Protein AF-0000000087149231 (afdb_homodimer)

InterPro domains:
  IPR027598 Amphi-Trp domain [PF20068] (18-91)
  IPR027598 Amphi-Trp domain [TIGR04354] (19-87)

Secondary structure (DSSP, 8-state):
------S--PPEEP-SSEEEEEEEE-HHHHHHHHHHHHHHHHHSSEEEEE-SSEEEEEE-EEEEEEEEEEE-SSSEEEEEEEEEEE----------/------S--PPEEP-SSEEEEEEEE-HHHHHHHHHHHHHHHHHSSEEEEE-SSEEEEEE-EEEEEEEEEEE-SSSEEEEEEEEEEE----------

Foldseek 3Di:
DPPDPPPPQAAAEDEDDDDDDDDDDDPVVVVVQVVQQVVVVVPAQWDWDDDRHYIYIDGFDDDKDKDWDWDDPPDTDIDIDIDGHDDDDPPPPPPD/DPPDPPPPQAAAEDEDDDDDDDDDDDPVVVVVQVVQQVVVVVPAQWDWDDDRHHIYIDGFDDDKDKDWDWDDPPDTDIDIDIDGHDDDDPPPPPPD

Organism: NCBI:txid1816183

Sequence (192 aa):
MADLPDANDGPRTVSDGYFEREVRLSRESTAAFLRDLADQIESEPRLTISTDEWEIPFEFDEPIEVEVEFVGETHRQLELELEFEWSPPEDKIGVNMADLPDANDGPRTVSDGYFEREVRLSRESTAAFLRDLADQIESEPRLTISTDEWEIPFEFDEPIEVEVEFVGETHRQLELELEFEWSPPEDKIGVN

Solvent-accessible surface area (backbone atoms only — not comparable to full-atom values): 10701 Å² total; per-residue (Å²): 129,82,75,64,72,78,77,80,73,62,47,46,76,50,77,60,50,78,47,72,50,73,49,75,31,50,48,60,56,46,17,52,50,32,41,53,50,18,55,33,37,50,73,41,64,40,42,66,53,72,58,82,64,34,30,33,65,44,65,39,46,87,58,36,39,38,36,41,38,37,35,40,58,100,58,34,36,40,37,41,35,42,40,38,38,31,75,78,83,75,76,74,72,71,78,118,130,82,78,62,73,78,80,81,72,63,46,46,77,49,77,60,51,75,47,73,50,74,48,75,33,51,47,61,57,45,17,52,49,32,41,53,49,18,54,35,37,50,74,41,65,40,43,67,54,70,57,81,63,33,30,34,65,43,64,38,46,85,60,35,38,40,36,41,38,38,33,42,57,103,58,34,36,40,36,41,36,42,40,38,38,33,75,77,83,74,76,74,71,71,80,120

pLDDT: mean 89.1, std 17.21, range [30.05, 98.94]

Radius of gyration: 21.06 Å; Cα contacts (8 Å, |Δi|>4): 360; chains: 2; bounding box: 66×73×53 Å

Structure (mmCIF, N/CA/C/O backbone):
data_AF-0000000087149231-model_v1
#
loop_
_entity.id
_entity.type
_entity.pdbx_description
1 polymer 'Amphi-Trp domain-containing protein'
#
loop_
_atom_site.group_PDB
_atom_site.id
_atom_site.type_symbol
_atom_site.label_atom_id
_atom_site.label_alt_id
_atom_site.label_comp_id
_atom_site.label_asym_id
_atom_site.label_entity_id
_atom_site.label_seq_id
_atom_site.pdbx_PDB_ins_code
_atom_site.Cartn_x
_atom_site.Cartn_y
_atom_site.Cartn_z
_atom_site.occupancy
_atom_site.B_iso_or_equiv
_atom_site.auth_seq_id
_atom_site.auth_comp_id
_atom_site.auth_asym_id
_atom_site.auth_atom_id
_atom_site.pdbx_PDB_model_num
ATOM 1 N N . MET A 1 1 ? 35.031 32 10.234 1 30.05 1 MET A N 1
ATOM 2 C CA . MET A 1 1 ? 33.812 31.328 10.719 1 30.05 1 MET A CA 1
ATOM 3 C C . MET A 1 1 ? 33.219 30.453 9.625 1 30.05 1 MET A C 1
ATOM 5 O O . MET A 1 1 ? 32.938 30.922 8.523 1 30.05 1 MET A O 1
ATOM 9 N N . ALA A 1 2 ? 33.469 29.172 9.617 1 46.22 2 ALA A N 1
ATOM 10 C CA . ALA A 1 2 ? 33 28.266 8.594 1 46.22 2 ALA A CA 1
ATOM 11 C C . ALA A 1 2 ? 31.469 28.312 8.477 1 46.22 2 ALA A C 1
ATOM 13 O O . ALA A 1 2 ? 30.75 28.281 9.484 1 46.22 2 ALA A O 1
ATOM 14 N N . ASP A 1 3 ? 30.922 29.047 7.629 1 43.97 3 ASP A N 1
ATOM 15 C CA . ASP A 1 3 ? 29.469 29 7.441 1 43.97 3 ASP A CA 1
ATOM 16 C C . ASP A 1 3 ? 28.969 27.578 7.316 1 43.97 3 ASP A C 1
ATOM 18 O O . ASP A 1 3 ? 29.406 26.828 6.438 1 43.97 3 ASP A O 1
ATOM 22 N N . LEU A 1 4 ? 28.531 26.922 8.359 1 53.75 4 LEU A N 1
ATOM 23 C CA . LEU A 1 4 ? 27.891 25.625 8.289 1 53.75 4 LEU A CA 1
ATOM 24 C C . LEU A 1 4 ? 26.75 25.625 7.273 1 53.75 4 LEU A C 1
ATOM 26 O O . LEU A 1 4 ? 26.109 26.656 7.07 1 53.75 4 LEU A O 1
ATOM 30 N N . PRO A 1 5 ? 26.953 24.891 6.242 1 53.06 5 PRO A N 1
ATOM 31 C CA . PRO A 1 5 ? 25.797 24.859 5.348 1 53.06 5 PRO A CA 1
ATOM 32 C C . PRO A 1 5 ? 24.484 25.062 6.09 1 53.06 5 PRO A C 1
ATOM 34 O O . PRO A 1 5 ? 24.391 24.75 7.281 1 53.06 5 PRO A O 1
ATOM 37 N N . ASP A 1 6 ? 23.859 26.172 6.094 1 53.47 6 ASP A N 1
ATOM 38 C CA . ASP A 1 6 ? 22.516 26.312 6.676 1 53.47 6 ASP A CA 1
ATOM 39 C C . ASP A 1 6 ? 21.812 24.969 6.766 1 53.47 6 ASP A C 1
ATOM 41 O O . ASP A 1 6 ? 21.625 24.297 5.754 1 53.47 6 ASP A O 1
ATOM 45 N N . ALA A 1 7 ? 21.938 24.094 7.621 1 54.44 7 ALA A N 1
ATOM 46 C CA . ALA A 1 7 ? 21.344 22.844 8.086 1 54.44 7 ALA A CA 1
ATOM 47 C C . ALA A 1 7 ? 19.859 22.781 7.746 1 54.44 7 ALA A C 1
ATOM 49 O O . ALA A 1 7 ? 19.172 21.828 8.133 1 54.44 7 ALA A O 1
ATOM 50 N N . ASN A 1 8 ? 19.188 23.812 7.422 1 54.75 8 ASN A N 1
ATOM 51 C CA . ASN A 1 8 ? 17.734 23.891 7.223 1 54.75 8 ASN A CA 1
ATOM 52 C C . ASN A 1 8 ? 17.297 23.109 5.996 1 54.75 8 ASN A C 1
ATOM 54 O O . ASN A 1 8 ? 16.312 23.469 5.34 1 54.75 8 ASN A O 1
ATOM 58 N N . ASP A 1 9 ? 18.125 22.406 5.398 1 68.56 9 ASP A N 1
ATOM 59 C CA . ASP A 1 9 ? 17.875 21.688 4.152 1 68.56 9 ASP A CA 1
ATOM 60 C C . ASP A 1 9 ? 17.016 20.453 4.402 1 68.56 9 ASP A C 1
ATOM 62 O O . ASP A 1 9 ? 17.406 19.328 4.055 1 68.56 9 ASP A O 1
ATOM 66 N N . GLY A 1 10 ? 16.156 20.422 5.391 1 83.69 10 GLY A N 1
ATOM 67 C CA . GLY A 1 10 ? 15.266 19.312 5.691 1 83.69 10 GLY A CA 1
ATOM 68 C C . GLY A 1 10 ? 14.234 19.078 4.609 1 83.69 10 GLY A C 1
ATOM 69 O O . GLY A 1 10 ? 14.211 19.781 3.598 1 83.69 10 GLY A O 1
ATOM 70 N N . PRO A 1 11 ? 13.492 17.906 4.66 1 92.5 11 PRO A N 1
ATOM 71 C CA . PRO A 1 11 ? 12.5 17.594 3.635 1 92.5 11 PRO A CA 1
ATOM 72 C C . PRO A 1 11 ? 11.383 18.641 3.561 1 92.5 11 PRO A C 1
ATOM 74 O O . PRO A 1 11 ? 11.031 19.25 4.574 1 92.5 11 PRO A O 1
ATOM 77 N N . ARG A 1 12 ? 10.945 18.953 2.385 1 96.19 12 ARG A N 1
ATOM 78 C CA . ARG A 1 12 ? 9.758 19.766 2.176 1 96.19 12 ARG A CA 1
ATOM 79 C C . ARG A 1 12 ? 8.516 19.078 2.73 1 96.19 12 ARG A C 1
ATOM 81 O O . ARG A 1 12 ? 8.297 17.891 2.484 1 96.19 12 ARG A O 1
ATOM 88 N N . THR A 1 13 ? 7.742 19.828 3.508 1 97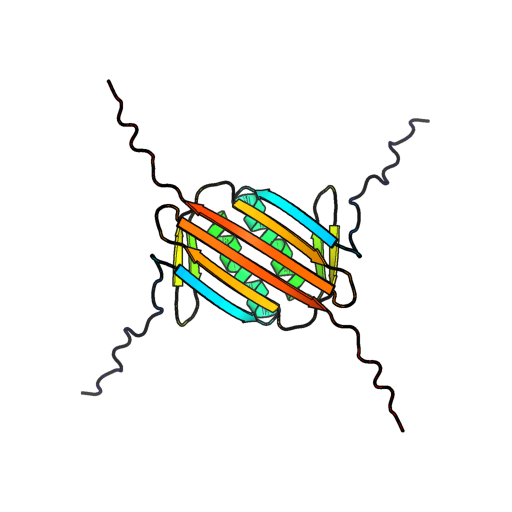.81 13 THR A N 1
ATOM 89 C CA . THR A 1 13 ? 6.496 19.266 4.016 1 97.81 13 THR A CA 1
ATOM 90 C C . THR A 1 13 ? 5.34 19.562 3.064 1 97.81 13 THR A C 1
ATOM 92 O O . THR A 1 13 ? 5.086 20.719 2.729 1 97.81 13 THR A O 1
ATOM 95 N N . VAL A 1 14 ? 4.586 18.5 2.639 1 97.06 14 VAL A N 1
ATOM 96 C CA . VAL A 1 14 ? 3.396 18.641 1.802 1 97.06 14 VAL A CA 1
ATOM 97 C C . VAL A 1 14 ? 2.143 18.547 2.666 1 97.06 14 VAL A C 1
ATOM 99 O O . VAL A 1 14 ? 1.86 17.5 3.252 1 97.06 14 VAL A O 1
ATOM 102 N N . SER A 1 15 ? 1.376 19.609 2.686 1 94.69 15 SER A N 1
ATOM 103 C CA . SER A 1 15 ? 0.217 19.609 3.572 1 94.69 15 SER A CA 1
ATOM 104 C C . SER A 1 15 ? -1.031 20.109 2.85 1 94.69 15 SER A C 1
ATOM 106 O O . SER A 1 15 ? -2.127 20.109 3.414 1 94.69 15 SER A O 1
ATOM 108 N N . ASP A 1 16 ? -0.823 20.641 1.702 1 94.25 16 ASP A N 1
ATOM 109 C CA . ASP A 1 16 ? -1.949 21.141 0.924 1 94.25 16 ASP A CA 1
ATOM 110 C C . ASP A 1 16 ? -1.736 20.906 -0.569 1 94.25 16 ASP A C 1
ATOM 112 O O . ASP A 1 16 ? -0.69 20.391 -0.979 1 94.25 16 ASP A O 1
ATOM 116 N N . GLY A 1 17 ? -2.93 21.109 -1.323 1 96 17 GLY A N 1
ATOM 117 C CA . GLY A 1 17 ? -2.838 20.969 -2.768 1 96 17 GLY A CA 1
ATOM 118 C C . GLY A 1 17 ? -2.814 19.516 -3.232 1 96 17 GLY A C 1
ATOM 119 O O . GLY A 1 17 ? -3.438 18.656 -2.613 1 96 17 GLY A O 1
ATOM 120 N N . TYR A 1 18 ? -2.258 19.391 -4.43 1 96.94 18 TYR A N 1
ATOM 121 C CA . TYR A 1 18 ? -2.098 18.078 -5.031 1 96.94 18 TYR A CA 1
ATOM 122 C C . TYR A 1 18 ? -0.626 17.688 -5.129 1 96.94 18 TYR A C 1
ATOM 124 O O . TYR A 1 18 ? 0.215 18.531 -5.477 1 96.94 18 TYR A O 1
ATOM 132 N N . PHE A 1 19 ? -0.366 16.5 -4.77 1 98 19 PHE A N 1
ATOM 133 C CA . PHE A 1 19 ? 1.001 16 -4.824 1 98 19 PHE A CA 1
ATOM 134 C C . PHE A 1 19 ? 1.02 14.531 -5.23 1 98 19 PHE A C 1
ATOM 136 O O . PHE A 1 19 ? 0.217 13.734 -4.738 1 98 19 PHE A O 1
ATOM 143 N N . GLU A 1 20 ? 1.888 14.148 -6.102 1 98.38 20 GLU A N 1
ATOM 144 C CA . GLU A 1 20 ? 2.08 12.766 -6.531 1 98.38 20 GLU A CA 1
ATOM 145 C C . GLU A 1 20 ? 3.553 12.469 -6.809 1 98.38 20 GLU A C 1
ATOM 147 O O . GLU A 1 20 ? 4.25 13.289 -7.41 1 98.38 20 GLU A O 1
ATOM 152 N N . ARG A 1 21 ? 3.91 11.344 -6.398 1 97.81 21 ARG A N 1
ATOM 153 C CA . ARG A 1 21 ? 5.285 10.914 -6.617 1 97.81 21 ARG A CA 1
ATOM 154 C C . ARG A 1 21 ? 5.367 9.398 -6.781 1 97.81 21 ARG A C 1
ATOM 156 O O . ARG A 1 21 ? 4.691 8.656 -6.066 1 97.81 21 ARG A O 1
ATOM 163 N N . GLU A 1 22 ? 6.137 8.961 -7.711 1 98.25 22 GLU A N 1
ATOM 164 C CA . GLU A 1 22 ? 6.418 7.543 -7.906 1 98.25 22 GLU A CA 1
ATOM 165 C C . GLU A 1 22 ? 7.91 7.25 -7.754 1 98.25 22 GLU A C 1
ATOM 167 O O . GLU A 1 22 ? 8.75 8 -8.25 1 98.25 22 GLU A O 1
ATOM 172 N N . VAL A 1 23 ? 8.211 6.164 -7.07 1 97.94 23 VAL A N 1
ATOM 173 C CA . VAL A 1 23 ? 9.594 5.738 -6.914 1 97.94 23 VAL A CA 1
ATOM 174 C C . VAL A 1 23 ? 9.703 4.234 -7.164 1 97.94 23 VAL A C 1
ATOM 176 O O . VAL A 1 23 ? 8.711 3.514 -7.102 1 97.94 23 VAL A O 1
ATOM 179 N N . ARG A 1 24 ? 10.914 3.807 -7.496 1 98.69 24 ARG A N 1
ATOM 180 C CA . ARG A 1 24 ? 11.234 2.391 -7.637 1 98.69 24 ARG A CA 1
ATOM 181 C C . ARG A 1 24 ? 12.18 1.934 -6.535 1 98.69 24 ARG A C 1
ATOM 183 O O . ARG A 1 24 ? 13.234 2.539 -6.324 1 98.69 24 ARG A O 1
ATOM 190 N N . LEU A 1 25 ? 11.75 0.886 -5.883 1 98.69 25 LEU A N 1
ATOM 191 C CA . LEU A 1 25 ? 12.5 0.452 -4.711 1 98.69 25 LEU A CA 1
ATOM 192 C C . LEU A 1 25 ? 12.859 -1.026 -4.812 1 98.69 25 LEU A C 1
ATOM 194 O O . LEU A 1 25 ? 12.195 -1.783 -5.527 1 98.69 25 LEU A O 1
ATOM 198 N N . SER A 1 26 ? 13.953 -1.432 -4.098 1 98.62 26 SER A N 1
ATOM 199 C CA . SER A 1 26 ? 14.266 -2.842 -3.891 1 98.62 26 SER A CA 1
ATOM 200 C C . SER A 1 26 ? 13.258 -3.5 -2.953 1 98.62 26 SER A C 1
ATOM 202 O O . SER A 1 26 ? 12.461 -2.814 -2.309 1 98.62 26 SER A O 1
ATOM 204 N N . ARG A 1 27 ? 13.367 -4.805 -2.9 1 98.88 27 ARG A N 1
ATOM 205 C CA . ARG A 1 27 ? 12.555 -5.559 -1.952 1 98.88 27 ARG A CA 1
ATOM 206 C C . ARG A 1 27 ? 12.828 -5.105 -0.521 1 98.88 27 ARG A C 1
ATOM 208 O O . ARG A 1 27 ? 11.891 -4.91 0.26 1 98.88 27 ARG A O 1
ATOM 215 N N . GLU A 1 28 ? 14.117 -4.918 -0.235 1 98.75 28 GLU A N 1
ATOM 216 C CA . GLU A 1 28 ? 14.516 -4.559 1.124 1 98.75 28 GLU A CA 1
ATOM 217 C C . GLU A 1 28 ? 13.977 -3.184 1.511 1 98.75 28 GLU A C 1
ATOM 219 O O . GLU A 1 28 ? 13.438 -3.006 2.605 1 98.75 28 GLU A O 1
ATOM 224 N N . SER A 1 29 ? 14.102 -2.209 0.641 1 98.62 29 SER A N 1
ATOM 225 C CA . SER A 1 29 ? 13.633 -0.855 0.916 1 98.62 29 SER A CA 1
ATOM 226 C C . SER A 1 29 ? 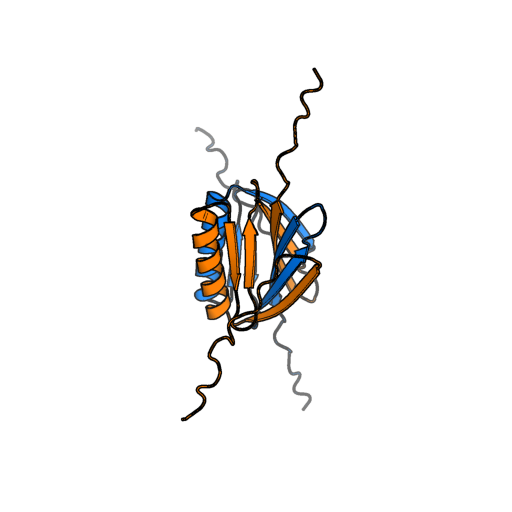12.109 -0.809 1.021 1 98.62 29 SER A C 1
ATOM 228 O O . SER A 1 29 ? 11.562 -0.096 1.864 1 98.62 29 SER A O 1
ATOM 230 N N . THR A 1 30 ? 11.477 -1.545 0.14 1 98.81 30 THR A N 1
ATOM 231 C CA . THR A 1 30 ? 10.016 -1.593 0.18 1 98.81 30 THR A CA 1
ATOM 232 C C . THR A 1 30 ? 9.531 -2.195 1.496 1 98.81 30 THR A C 1
ATOM 234 O O . THR A 1 30 ? 8.625 -1.654 2.135 1 98.81 30 THR A O 1
ATOM 237 N N . ALA A 1 31 ? 10.188 -3.273 1.885 1 98.94 31 ALA A N 1
ATOM 238 C CA . ALA A 1 31 ? 9.812 -3.934 3.131 1 98.94 31 ALA A CA 1
ATOM 239 C C . ALA A 1 31 ? 10.016 -3.006 4.328 1 98.94 31 ALA A C 1
ATOM 241 O O . ALA A 1 31 ? 9.164 -2.928 5.211 1 98.94 31 ALA A O 1
ATOM 242 N N . ALA A 1 32 ? 11.109 -2.322 4.363 1 98.81 32 ALA A N 1
ATOM 243 C CA . ALA A 1 32 ? 11.383 -1.394 5.453 1 98.81 32 ALA A CA 1
ATOM 244 C C . ALA A 1 32 ? 10.344 -0.281 5.504 1 98.81 32 ALA A C 1
ATOM 246 O O . ALA A 1 32 ? 9.883 0.102 6.582 1 98.81 32 ALA A O 1
ATOM 247 N N . PHE A 1 33 ? 10.008 0.167 4.363 1 98.75 33 PHE A N 1
ATOM 248 C CA . PHE A 1 33 ? 9 1.213 4.25 1 98.75 33 PHE A CA 1
ATOM 249 C C . PHE A 1 33 ? 7.656 0.731 4.797 1 98.75 33 PHE A C 1
ATOM 251 O O . PHE A 1 33 ? 7.016 1.429 5.586 1 98.75 33 PHE A O 1
ATOM 258 N N . LEU A 1 34 ? 7.273 -0.469 4.359 1 98.88 34 LEU A N 1
ATOM 259 C CA . LEU A 1 34 ? 5.996 -1.029 4.789 1 98.88 34 LEU A CA 1
ATOM 260 C C . LEU A 1 34 ? 5.973 -1.231 6.301 1 98.88 34 LEU A C 1
ATOM 262 O O . LEU A 1 34 ? 4.941 -1.02 6.945 1 98.88 34 LEU A O 1
ATOM 266 N N . ARG A 1 35 ? 7.109 -1.616 6.906 1 98.88 35 ARG A N 1
ATOM 267 C CA . ARG A 1 35 ? 7.164 -1.831 8.352 1 98.88 35 ARG A CA 1
ATOM 268 C C . ARG A 1 35 ? 7.043 -0.512 9.102 1 98.88 35 ARG A C 1
ATOM 270 O O . ARG A 1 35 ? 6.367 -0.439 10.133 1 98.88 35 ARG A O 1
ATOM 277 N N . ASP A 1 36 ? 7.695 0.451 8.586 1 98.75 36 ASP A N 1
ATOM 278 C CA . ASP A 1 36 ? 7.594 1.771 9.195 1 98.75 36 ASP A CA 1
ATOM 279 C C . ASP A 1 36 ? 6.16 2.289 9.156 1 98.75 36 ASP A C 1
ATOM 281 O O . ASP A 1 36 ? 5.652 2.818 10.141 1 98.75 36 ASP A O 1
ATOM 285 N N . LEU A 1 37 ? 5.57 2.127 8.008 1 98.81 37 LEU A N 1
ATOM 286 C CA . LEU A 1 37 ? 4.184 2.555 7.832 1 98.81 37 LEU A CA 1
ATOM 287 C C . LEU A 1 37 ? 3.262 1.8 8.781 1 98.81 37 LEU A C 1
ATOM 289 O O . LEU A 1 37 ? 2.379 2.398 9.406 1 98.81 37 LEU A O 1
ATOM 293 N N . ALA A 1 38 ? 3.467 0.515 8.844 1 98.88 38 ALA A N 1
ATOM 294 C CA . ALA A 1 38 ? 2.672 -0.317 9.742 1 98.88 38 ALA A CA 1
ATOM 295 C C . ALA A 1 38 ? 2.775 0.176 11.188 1 98.88 38 ALA A C 1
ATOM 297 O O . ALA A 1 38 ? 1.77 0.263 11.891 1 98.88 38 ALA A O 1
ATOM 298 N N . ASP A 1 39 ? 3.959 0.467 11.609 1 98.88 39 ASP A N 1
ATOM 299 C CA . ASP A 1 39 ? 4.188 0.938 12.969 1 98.88 39 ASP A CA 1
ATOM 300 C C . ASP A 1 39 ? 3.422 2.229 13.242 1 98.88 39 ASP A C 1
ATOM 302 O O . ASP A 1 39 ? 2.848 2.402 14.32 1 98.88 39 ASP A O 1
ATOM 306 N N . GLN A 1 40 ? 3.461 3.117 12.273 1 98.88 40 GLN A N 1
ATOM 307 C CA . GLN A 1 40 ? 2.777 4.395 12.453 1 98.88 40 GLN A CA 1
ATOM 308 C C . GLN A 1 40 ? 1.265 4.203 12.508 1 98.88 40 GLN A C 1
ATOM 310 O O . GLN A 1 40 ? 0.596 4.75 13.383 1 98.88 40 GLN A O 1
ATOM 315 N N . ILE A 1 41 ? 0.724 3.395 11.578 1 98.81 41 ILE A N 1
ATOM 316 C CA . ILE A 1 41 ? -0.713 3.182 11.453 1 98.81 41 ILE A CA 1
ATOM 317 C C . ILE A 1 41 ? -1.255 2.531 12.727 1 98.81 41 ILE A C 1
ATOM 319 O O . ILE A 1 41 ? -2.346 2.871 13.188 1 98.81 41 ILE A O 1
ATOM 323 N N . GLU A 1 42 ? -0.512 1.651 13.234 1 98.69 42 GLU A N 1
ATOM 324 C CA . GLU A 1 42 ? -0.958 0.928 14.422 1 98.69 42 GLU A CA 1
ATOM 325 C C . GLU A 1 42 ? -1.002 1.844 15.641 1 98.69 42 GLU A C 1
ATOM 327 O O . GLU A 1 42 ? -1.856 1.683 16.516 1 98.69 42 GLU A O 1
ATOM 332 N N . SER A 1 43 ? -0.187 2.723 15.789 1 98.62 43 SER A N 1
ATOM 333 C CA . SER A 1 43 ? 0.022 3.518 17 1 98.62 43 SER A CA 1
ATOM 334 C C . SER A 1 43 ? -1.059 4.582 17.141 1 98.62 43 SER A C 1
ATOM 336 O O . SER A 1 43 ? -1.545 4.828 18.25 1 98.62 43 SER A O 1
ATOM 338 N N . GLU A 1 44 ? -1.403 5.281 16.125 1 98.19 44 GLU A N 1
ATOM 339 C CA . GLU A 1 44 ? -2.363 6.379 16.109 1 98.19 44 GLU A CA 1
ATOM 340 C C . GLU A 1 44 ? -2.902 6.613 14.703 1 98.19 44 GLU A C 1
ATOM 342 O O . GLU A 1 44 ? -2.32 6.141 13.719 1 98.19 44 GLU A O 1
ATOM 347 N N . PRO A 1 45 ? -4.02 7.309 14.586 1 98.25 45 PRO A N 1
ATOM 348 C CA . PRO A 1 45 ? -4.578 7.578 13.258 1 98.25 45 PRO A CA 1
ATOM 349 C C . PRO A 1 45 ? -3.871 8.727 12.539 1 98.25 45 PRO A C 1
ATOM 351 O O . PRO A 1 45 ? -4.527 9.641 12.039 1 98.25 45 PRO A O 1
ATOM 354 N N . ARG A 1 46 ? -2.646 8.664 12.453 1 97.94 46 ARG A N 1
ATOM 355 C CA . ARG A 1 46 ? -1.756 9.609 11.797 1 97.94 46 ARG A CA 1
ATOM 356 C C . ARG A 1 46 ? -0.516 8.914 11.25 1 97.94 46 ARG A C 1
ATOM 358 O O . ARG A 1 46 ? -0.014 7.961 11.859 1 97.94 46 ARG A O 1
ATOM 365 N N . LEU A 1 47 ? -0.073 9.383 10.078 1 98.75 47 LEU A N 1
ATOM 366 C CA . LEU A 1 47 ? 1.179 8.883 9.523 1 98.75 47 LEU A CA 1
ATOM 367 C C . LEU A 1 47 ? 1.914 9.969 8.758 1 98.75 47 LEU A C 1
ATOM 369 O O . LEU A 1 47 ? 1.32 10.992 8.398 1 98.75 47 LEU A O 1
ATOM 373 N N . THR A 1 48 ? 3.15 9.75 8.711 1 98.56 48 THR A N 1
ATOM 374 C CA . THR A 1 48 ? 3.977 10.586 7.852 1 98.56 48 THR A CA 1
ATOM 375 C C . THR A 1 48 ? 4.715 9.742 6.816 1 98.56 48 THR A C 1
ATOM 377 O O . THR A 1 48 ? 5.461 8.828 7.172 1 98.56 48 THR A O 1
ATOM 380 N N . ILE A 1 49 ? 4.434 9.984 5.562 1 98.44 49 ILE A N 1
ATOM 381 C CA . ILE A 1 49 ? 5.258 9.43 4.492 1 98.44 49 ILE A CA 1
ATOM 382 C C . ILE A 1 49 ? 6.445 10.352 4.23 1 98.44 49 ILE A C 1
ATOM 384 O O . ILE A 1 49 ? 6.27 11.523 3.895 1 98.44 49 ILE A O 1
ATOM 388 N N . SER A 1 50 ? 7.66 9.781 4.312 1 96.69 50 SER A N 1
ATOM 389 C CA . SER A 1 50 ? 8.812 10.672 4.258 1 96.69 50 SER A CA 1
ATOM 390 C C . SER A 1 50 ? 9.906 10.109 3.354 1 96.69 50 SER A C 1
ATOM 392 O O . SER A 1 50 ? 10.102 8.891 3.295 1 96.69 50 SER A O 1
ATOM 394 N N . THR A 1 51 ? 10.508 10.961 2.627 1 93.5 51 THR A N 1
ATOM 395 C CA . THR A 1 51 ? 11.805 10.758 1.983 1 93.5 51 THR A CA 1
ATOM 396 C C . THR A 1 51 ? 12.812 11.797 2.461 1 93.5 51 THR A C 1
ATOM 398 O O . THR A 1 51 ? 12.539 12.547 3.404 1 93.5 51 THR A O 1
ATOM 401 N N . ASP A 1 52 ? 13.984 11.773 1.818 1 92.38 52 ASP A N 1
ATOM 402 C CA . ASP A 1 52 ? 14.969 12.805 2.141 1 92.38 52 ASP A CA 1
ATOM 403 C C . ASP A 1 52 ? 14.547 14.164 1.584 1 92.38 52 ASP A C 1
ATOM 405 O O . ASP A 1 52 ? 15.008 15.203 2.059 1 92.38 52 ASP A O 1
ATOM 409 N N . GLU A 1 53 ? 13.648 14.148 0.652 1 93.56 53 GLU A N 1
ATOM 410 C CA . GLU A 1 53 ? 13.312 15.367 -0.082 1 93.56 53 GLU A CA 1
ATOM 411 C C . GLU A 1 53 ? 11.992 15.961 0.416 1 93.56 53 GLU A C 1
ATOM 413 O O . GLU A 1 53 ? 11.836 17.188 0.462 1 93.56 53 GLU A O 1
ATOM 418 N N . TRP A 1 54 ? 11.047 15.102 0.746 1 96.5 54 TRP A N 1
ATOM 419 C CA . TRP A 1 54 ? 9.727 15.586 1.125 1 96.5 54 TRP A CA 1
ATOM 420 C C . TRP A 1 54 ? 9.086 14.68 2.168 1 96.5 54 TRP A C 1
ATOM 422 O O . TRP A 1 54 ? 9.531 13.547 2.361 1 96.5 54 TRP A O 1
ATOM 432 N N . GLU A 1 55 ? 8.125 15.219 2.844 1 98.19 55 GLU A N 1
ATOM 433 C CA . GLU A 1 55 ? 7.305 14.453 3.779 1 98.19 55 GLU A CA 1
ATOM 434 C C . GLU A 1 55 ? 5.84 14.875 3.707 1 98.19 55 GLU A C 1
ATOM 436 O O . GLU A 1 55 ? 5.539 16.031 3.428 1 98.19 55 GLU A O 1
ATOM 441 N N . ILE A 1 56 ? 4.941 13.93 3.998 1 98.38 56 ILE A N 1
ATOM 442 C CA . ILE A 1 56 ? 3.5 14.141 4.012 1 98.38 56 ILE A CA 1
ATOM 443 C C . ILE A 1 56 ? 2.916 13.656 5.336 1 98.38 56 ILE A C 1
ATOM 445 O O . ILE A 1 56 ? 2.592 12.477 5.48 1 98.38 56 ILE A O 1
ATOM 449 N N . PRO A 1 57 ? 2.799 14.539 6.223 1 98.12 57 PRO A N 1
ATOM 450 C CA . PRO A 1 57 ? 1.999 14.164 7.391 1 98.12 57 PRO A CA 1
ATOM 451 C C . PRO A 1 57 ? 0.505 14.078 7.082 1 98.12 57 PRO A C 1
ATOM 453 O O . PRO A 1 57 ? -0.02 14.906 6.332 1 98.12 57 PRO A O 1
ATOM 456 N N . PHE A 1 58 ? -0.128 13.062 7.688 1 98.12 58 PHE A N 1
ATOM 457 C CA . PHE A 1 58 ? -1.537 12.867 7.359 1 98.12 58 PHE A CA 1
ATOM 458 C C . PHE A 1 58 ? -2.283 12.242 8.531 1 98.12 58 PHE A C 1
ATOM 460 O O . PHE A 1 58 ? -1.871 11.195 9.047 1 98.12 58 PHE A O 1
ATOM 467 N N . GLU A 1 59 ? -3.279 12.969 8.938 1 97.12 59 GLU A N 1
ATOM 468 C CA . GLU A 1 59 ? -4.262 12.383 9.844 1 97.12 59 GLU A CA 1
ATOM 469 C C . GLU A 1 59 ? -5.426 11.766 9.07 1 97.12 59 GLU A C 1
ATOM 471 O O . GLU A 1 59 ? -5.863 12.312 8.055 1 97.12 59 GLU A O 1
ATOM 476 N N . PHE A 1 60 ? -5.863 10.68 9.602 1 97.88 60 PHE A N 1
ATOM 477 C CA . PHE A 1 60 ? -6.891 10.008 8.812 1 97.88 60 PHE A CA 1
ATOM 478 C C . PHE A 1 60 ? -7.996 9.469 9.711 1 97.88 60 PHE A C 1
ATOM 480 O O . PHE A 1 60 ? -7.789 9.273 10.914 1 97.88 60 PHE A O 1
ATOM 487 N N . ASP A 1 61 ? -9.102 9.281 9.148 1 96.81 61 ASP A N 1
ATOM 488 C CA . ASP A 1 61 ? -10.211 8.578 9.789 1 96.81 61 ASP A CA 1
ATOM 489 C C . ASP A 1 61 ? -10.172 7.086 9.477 1 96.81 61 ASP A C 1
ATOM 491 O O . ASP A 1 61 ? -9.484 6.66 8.547 1 96.81 61 ASP A O 1
ATOM 495 N N . GLU A 1 62 ? -10.789 6.355 10.359 1 97.38 62 GLU A N 1
ATOM 496 C CA . GLU A 1 62 ? -11.062 4.953 10.055 1 97.38 62 GLU A CA 1
ATOM 497 C C . GLU A 1 62 ? -12.445 4.785 9.422 1 97.38 62 GLU A C 1
ATOM 499 O O . GLU A 1 62 ? -13.344 5.594 9.656 1 97.38 62 GLU A O 1
ATOM 504 N N . PRO A 1 63 ? -12.578 3.715 8.578 1 98.5 63 PRO A N 1
ATOM 505 C CA . PRO A 1 63 ? -11.641 2.639 8.242 1 98.5 63 PRO A CA 1
ATOM 506 C C . PRO A 1 63 ? -10.664 3.033 7.137 1 98.5 63 PRO A C 1
ATOM 508 O O . PRO A 1 63 ? -10.797 4.105 6.539 1 98.5 63 PRO A O 1
ATOM 511 N N . ILE A 1 64 ? -9.656 2.205 6.992 1 98.81 64 ILE A N 1
ATOM 512 C CA . ILE A 1 64 ? -8.703 2.33 5.898 1 98.81 64 ILE A CA 1
ATOM 513 C C . ILE A 1 64 ? -9.133 1.445 4.73 1 98.81 64 ILE A C 1
ATOM 515 O O . ILE A 1 64 ? -9.445 0.266 4.918 1 98.81 64 ILE A O 1
ATOM 519 N N . GLU A 1 65 ? -9.148 2.025 3.582 1 98.81 65 GLU A N 1
ATOM 520 C CA . GLU A 1 65 ? -9.5 1.247 2.4 1 98.81 65 GLU A CA 1
ATOM 521 C C . GLU A 1 65 ? -8.266 0.601 1.777 1 98.81 65 GLU A C 1
ATOM 523 O O . GLU A 1 65 ? -7.273 1.278 1.507 1 98.81 65 GLU A O 1
ATOM 528 N N . VAL A 1 66 ? -8.352 -0.699 1.554 1 98.81 66 VAL A N 1
ATOM 529 C CA . VAL A 1 66 ? -7.293 -1.475 0.919 1 98.81 66 VAL A CA 1
ATOM 530 C C . VAL A 1 66 ? -7.824 -2.135 -0.351 1 98.81 66 VAL A C 1
ATOM 532 O O . VAL A 1 66 ? -8.852 -2.812 -0.322 1 98.81 66 VAL A O 1
ATOM 535 N N . GLU A 1 67 ? -7.109 -1.879 -1.387 1 98.81 67 GLU A N 1
ATOM 536 C CA . GLU A 1 67 ? -7.5 -2.441 -2.678 1 98.81 67 GLU A CA 1
ATOM 537 C C . GLU A 1 67 ? -6.391 -3.311 -3.258 1 98.81 67 GLU A C 1
ATOM 539 O O . GLU A 1 67 ? -5.215 -2.947 -3.199 1 98.81 67 GLU A O 1
ATOM 544 N N . VAL A 1 68 ? -6.781 -4.473 -3.84 1 98.69 68 VAL A N 1
ATOM 545 C CA . VAL A 1 68 ? -5.867 -5.355 -4.559 1 98.69 68 VAL A CA 1
ATOM 546 C C . VAL A 1 68 ? -6.375 -5.574 -5.984 1 98.69 68 VAL A C 1
ATOM 548 O O . VAL A 1 68 ? -7.566 -5.805 -6.195 1 98.69 68 VAL A O 1
ATOM 551 N N . GLU A 1 69 ? -5.562 -5.367 -6.895 1 98.38 69 GLU A N 1
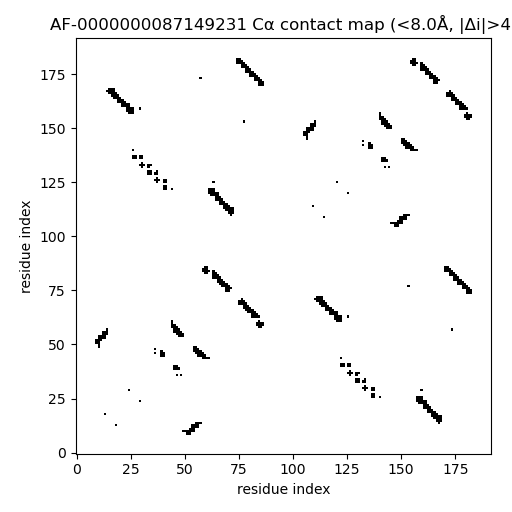ATOM 552 C CA . GLU A 1 69 ? -5.852 -5.625 -8.297 1 98.38 69 GLU A CA 1
ATOM 553 C C . GLU A 1 69 ? -4.809 -6.555 -8.914 1 98.38 69 GLU A C 1
ATOM 555 O O . GLU A 1 69 ? -3.605 -6.363 -8.719 1 98.38 69 GLU A O 1
ATOM 560 N N . PHE A 1 70 ? -5.301 -7.578 -9.703 1 98.44 70 PHE A N 1
ATOM 561 C CA . PHE A 1 70 ? -4.453 -8.578 -10.336 1 98.44 70 PHE A CA 1
ATOM 562 C C . PHE A 1 70 ? -4.812 -8.742 -11.805 1 98.44 70 PHE A C 1
ATOM 564 O O . PHE A 1 70 ? -5.996 -8.797 -12.156 1 98.44 70 PHE A O 1
ATOM 571 N N . VAL A 1 71 ? -3.736 -8.695 -12.602 1 96.88 71 VAL A N 1
ATOM 572 C CA . VAL A 1 71 ? -3.875 -8.977 -14.023 1 96.88 71 VAL A CA 1
ATOM 573 C C . VAL A 1 71 ? -2.928 -10.102 -14.422 1 96.88 71 VAL A C 1
ATOM 575 O O . VAL A 1 71 ? -1.706 -9.961 -14.32 1 96.88 71 VAL A O 1
ATOM 578 N N . GLY A 1 72 ? -3.461 -11.234 -14.859 1 93.06 72 GLY A N 1
ATOM 579 C CA . GLY A 1 72 ? -2.668 -12.414 -15.172 1 93.06 72 GLY A CA 1
ATOM 580 C C . GLY A 1 72 ? -2.484 -12.633 -16.656 1 93.06 72 GLY A C 1
ATOM 581 O O . GLY A 1 72 ? -1.943 -13.656 -17.078 1 93.06 72 GLY A O 1
ATOM 582 N N . GLU A 1 73 ? -2.885 -11.773 -17.516 1 79.25 73 GLU A N 1
ATOM 583 C CA . GLU A 1 73 ? -2.762 -12.008 -18.953 1 79.25 73 GLU A CA 1
ATOM 584 C C . GLU A 1 73 ? -1.468 -11.414 -19.5 1 79.25 73 GLU A C 1
ATOM 586 O O . GLU A 1 73 ? -1.125 -10.273 -19.203 1 79.25 73 GLU A O 1
ATOM 591 N N . THR A 1 74 ? -0.628 -12.164 -20.375 1 75 74 THR A N 1
ATOM 592 C CA . THR A 1 74 ? 0.614 -11.891 -21.094 1 75 74 THR A CA 1
ATOM 593 C C . THR A 1 74 ? 1.646 -11.266 -20.156 1 75 74 THR A C 1
ATOM 595 O O . THR A 1 74 ? 2.758 -11.781 -20.016 1 75 74 THR A O 1
ATOM 598 N N . HIS A 1 75 ? 1.3 -10.039 -19.516 1 83.12 75 HIS A N 1
ATOM 599 C CA . HIS A 1 75 ? 2.115 -9.375 -18.5 1 83.12 75 HIS A CA 1
ATOM 600 C C . HIS A 1 75 ? 1.413 -9.367 -17.156 1 83.12 75 HIS A C 1
ATOM 602 O O . HIS A 1 75 ? 0.416 -8.664 -16.969 1 83.12 75 HIS A O 1
ATOM 608 N N . ARG A 1 76 ? 2.008 -10.227 -16.281 1 93.62 76 ARG A N 1
ATOM 609 C CA . ARG A 1 76 ? 1.34 -10.336 -14.992 1 93.62 76 ARG A CA 1
ATOM 610 C C . ARG A 1 76 ? 1.645 -9.133 -14.109 1 93.62 76 ARG A C 1
ATOM 612 O O . ARG A 1 76 ? 2.795 -8.703 -14.016 1 93.62 76 ARG A O 1
ATOM 619 N N . GLN A 1 77 ? 0.597 -8.555 -13.531 1 97.5 77 GLN A N 1
ATOM 620 C CA . GLN A 1 77 ? 0.727 -7.395 -12.648 1 97.5 77 GLN A CA 1
ATOM 621 C C . GLN A 1 77 ? -0.121 -7.562 -11.391 1 97.5 77 GLN A C 1
ATOM 623 O O . GLN A 1 77 ? -1.236 -8.086 -11.453 1 97.5 77 GLN A O 1
ATOM 628 N N . LEU A 1 78 ? 0.47 -7.191 -10.336 1 98.62 78 LEU A N 1
ATOM 629 C CA . LEU A 1 78 ? -0.238 -7.109 -9.062 1 98.62 78 LEU A CA 1
ATOM 630 C C . LEU A 1 78 ? -0.12 -5.715 -8.469 1 98.62 78 LEU A C 1
ATOM 632 O O . LEU A 1 78 ? 0.978 -5.156 -8.391 1 98.62 78 LEU A O 1
ATOM 636 N N . GLU A 1 79 ? -1.241 -5.102 -8.133 1 98.75 79 GLU A N 1
ATOM 637 C CA . GLU A 1 79 ? -1.266 -3.783 -7.508 1 98.75 79 GLU A CA 1
ATOM 638 C C . GLU A 1 79 ? -1.993 -3.82 -6.168 1 98.75 79 GLU A C 1
ATOM 640 O O . GLU A 1 79 ? -3.08 -4.391 -6.062 1 98.75 79 GLU A O 1
ATOM 645 N N . LEU A 1 80 ? -1.354 -3.252 -5.18 1 98.88 80 LEU A N 1
ATOM 646 C CA . LEU A 1 80 ? -1.938 -3.043 -3.859 1 98.88 80 LEU A CA 1
ATOM 647 C C . LEU A 1 80 ? -2.051 -1.555 -3.545 1 98.88 80 LEU A C 1
ATOM 649 O O . LEU A 1 80 ? -1.089 -0.804 -3.723 1 98.88 80 LEU A O 1
ATOM 653 N N . GLU A 1 81 ? -3.17 -1.106 -3.012 1 98.94 81 GLU A N 1
ATOM 654 C CA . GLU A 1 81 ? -3.371 0.304 -2.693 1 98.94 81 GLU A CA 1
ATOM 655 C C . GLU A 1 81 ? -3.984 0.477 -1.307 1 98.94 81 GLU A C 1
ATOM 657 O O . GLU A 1 81 ? -4.906 -0.253 -0.934 1 98.94 81 GLU A O 1
ATOM 662 N N . LEU A 1 82 ? -3.479 1.449 -0.554 1 98.94 82 LEU A N 1
ATOM 663 C CA . LEU A 1 82 ? -4.062 1.965 0.679 1 98.94 82 LEU A CA 1
ATOM 664 C C . LEU A 1 82 ? -4.621 3.367 0.471 1 98.94 82 LEU A C 1
ATOM 666 O O . LEU A 1 82 ? -3.938 4.238 -0.069 1 98.94 82 LEU A O 1
ATOM 670 N N . GLU A 1 83 ? -5.77 3.592 0.926 1 98.81 83 GLU A N 1
ATOM 671 C CA . GLU A 1 83 ? -6.383 4.914 0.844 1 98.81 83 GLU A CA 1
ATOM 672 C C . GLU A 1 83 ? -6.785 5.422 2.225 1 98.81 83 GLU A C 1
ATOM 674 O O . GLU A 1 83 ? -7.52 4.746 2.951 1 98.81 83 GLU A O 1
ATOM 679 N N . PHE A 1 84 ? -6.336 6.613 2.52 1 98.69 84 PHE A N 1
ATOM 680 C CA . PHE A 1 84 ? -6.641 7.297 3.77 1 98.69 84 PHE A CA 1
ATOM 681 C C . PHE A 1 84 ? -7.457 8.562 3.512 1 98.69 84 PHE A C 1
ATOM 683 O O . PHE A 1 84 ? -7.141 9.336 2.604 1 98.69 84 PHE A O 1
ATOM 690 N N . GLU A 1 85 ? -8.461 8.68 4.301 1 97.75 85 GLU A N 1
ATOM 691 C CA . GLU A 1 85 ? -9.297 9.875 4.195 1 97.75 85 GLU A CA 1
ATOM 692 C C . GLU A 1 85 ? -9.422 10.578 5.543 1 97.75 85 GLU A C 1
ATOM 694 O O . GLU A 1 85 ? -9.32 9.938 6.594 1 97.75 85 GLU A O 1
ATOM 699 N N . TRP A 1 86 ? -9.594 11.867 5.43 1 95.56 86 TRP A N 1
ATOM 700 C CA . TRP A 1 86 ? -9.852 12.664 6.625 1 95.56 86 TRP A CA 1
ATOM 701 C C . TRP A 1 86 ? -10.961 13.688 6.371 1 95.56 86 TRP A C 1
ATOM 703 O O . TRP A 1 86 ? -10.953 14.375 5.348 1 95.56 86 TRP A O 1
ATOM 713 N N . SER A 1 87 ? -11.953 13.727 7.273 1 88.31 87 SER A N 1
ATOM 714 C CA . SER A 1 87 ? -13 14.742 7.234 1 88.31 87 SER A CA 1
ATOM 715 C C . SER A 1 87 ? -12.984 15.594 8.5 1 88.31 87 SER A C 1
ATOM 717 O O . SER A 1 87 ? -12.828 15.078 9.602 1 88.31 87 SER A O 1
ATOM 719 N N . PRO A 1 88 ? -13.133 16.859 8.266 1 83.38 88 PRO A N 1
ATOM 720 C CA . PRO A 1 88 ? -13.195 17.734 9.438 1 83.38 88 PRO A CA 1
ATOM 721 C C . PRO A 1 88 ? -14.445 17.5 10.281 1 83.38 88 PRO A C 1
ATOM 723 O O . PRO A 1 88 ? -15.461 17.031 9.773 1 83.38 88 PRO A O 1
ATOM 726 N N . PRO A 1 89 ? -14.336 17.75 11.602 1 78.62 89 PRO A N 1
ATOM 727 C CA . PRO A 1 89 ? -15.508 17.594 12.461 1 78.62 89 PRO A CA 1
ATOM 728 C C . PRO A 1 89 ? -16.672 18.5 12.047 1 78.62 89 PRO A C 1
ATOM 730 O O . PRO A 1 89 ? -16.438 19.609 11.539 1 78.62 89 PRO A O 1
ATOM 733 N N . GLU A 1 90 ? -17.812 17.906 11.57 1 70.44 90 GLU A N 1
ATOM 734 C CA . GLU A 1 90 ? -19 18.672 11.211 1 70.44 90 GLU A CA 1
ATOM 735 C C . GLU A 1 90 ? -19.375 19.641 12.328 1 70.44 90 GLU A C 1
ATOM 737 O O . GLU A 1 90 ? -19.297 19.297 13.508 1 70.44 90 GLU A O 1
ATOM 742 N N . ASP A 1 91 ? -19.203 20.891 12.117 1 65.88 91 ASP A N 1
ATOM 743 C CA . ASP A 1 91 ? -19.797 21.859 13.023 1 65.88 91 ASP A CA 1
ATOM 744 C C . ASP A 1 91 ? -21.297 21.609 13.188 1 65.88 91 ASP A C 1
ATOM 746 O O . ASP A 1 91 ? -22.047 21.609 12.203 1 65.88 91 ASP A O 1
ATOM 750 N N . LYS A 1 92 ? -21.766 20.688 14.039 1 58.5 92 LYS A N 1
ATOM 751 C CA . LYS A 1 92 ? -23.203 20.672 14.305 1 58.5 92 LYS A CA 1
ATOM 752 C C . LYS A 1 92 ? -23.719 22.062 14.617 1 58.5 92 LYS A C 1
ATOM 754 O O . LYS A 1 92 ? -23.375 22.641 15.656 1 58.5 92 LYS A O 1
ATOM 759 N N . ILE A 1 93 ? -23.797 22.891 13.664 1 57.34 93 ILE A N 1
ATOM 760 C CA . ILE A 1 93 ? -24.656 24.016 14.023 1 57.34 93 ILE A CA 1
ATOM 761 C C . ILE A 1 93 ? -25.938 23.5 14.656 1 57.34 93 ILE A C 1
ATOM 763 O O . ILE A 1 93 ? -26.688 22.734 14.031 1 57.34 93 ILE A O 1
ATOM 767 N N . GLY A 1 94 ? -25.906 23.203 15.883 1 51.12 94 GLY A N 1
ATOM 768 C CA . GLY A 1 94 ? -27.141 23.062 16.625 1 51.12 94 GLY A CA 1
ATOM 769 C C . GLY A 1 94 ? -28.188 24.094 16.234 1 51.12 94 GLY A C 1
ATOM 770 O O . GLY A 1 94 ? -28.047 25.281 16.516 1 51.12 94 GLY A O 1
ATOM 771 N N . VAL A 1 95 ? -28.609 23.953 15.023 1 52 95 VAL A N 1
ATOM 772 C CA . VAL A 1 95 ? -29.797 24.781 14.812 1 52 95 VAL A CA 1
ATOM 773 C C . VAL A 1 95 ? -30.812 24.547 15.93 1 52 95 VAL A C 1
ATOM 775 O O . VAL A 1 95 ? -31.344 23.438 16.062 1 52 95 VAL A O 1
ATOM 778 N N . ASN A 1 96 ? -30.516 25.016 17.172 1 38.78 96 ASN A N 1
ATOM 779 C CA . ASN A 1 96 ? -31.703 25.344 17.938 1 38.78 96 ASN A CA 1
ATOM 780 C C . ASN A 1 96 ? -32.5 26.469 17.297 1 38.78 96 ASN A C 1
ATOM 782 O O . ASN A 1 96 ? -31.922 27.406 16.75 1 38.78 96 ASN A O 1
ATOM 786 N N . MET B 1 1 ? -22.312 -42.188 9.984 1 30.34 1 MET B N 1
ATOM 787 C CA . MET B 1 1 ? -21.016 -41.562 9.703 1 30.34 1 MET B CA 1
ATOM 788 C C . MET B 1 1 ? -21.172 -40.062 9.477 1 30.34 1 MET B C 1
ATOM 790 O O . MET B 1 1 ? -21.984 -39.625 8.656 1 30.34 1 MET B O 1
ATOM 794 N N . ALA B 1 2 ? -20.906 -39.219 10.461 1 45.47 2 ALA B N 1
ATOM 795 C CA . ALA B 1 2 ? -21.094 -37.781 10.375 1 45.47 2 ALA B CA 1
ATOM 796 C C . ALA B 1 2 ? -20.297 -37.188 9.203 1 45.47 2 ALA B C 1
ATOM 798 O O . ALA B 1 2 ? -19.141 -37.531 8.992 1 45.47 2 ALA B O 1
ATOM 799 N N . ASP B 1 3 ? -20.844 -37.031 8.07 1 43.19 3 ASP B N 1
ATOM 800 C CA . ASP B 1 3 ? -20.125 -36.375 6.98 1 43.19 3 ASP B CA 1
ATOM 801 C C . ASP B 1 3 ? -19.469 -35.094 7.445 1 43.19 3 ASP B C 1
ATOM 803 O O . ASP B 1 3 ? -20.141 -34.188 7.926 1 43.19 3 ASP B O 1
ATOM 807 N N . LEU B 1 4 ? -18.266 -35.094 7.906 1 53.38 4 LEU B N 1
ATOM 808 C CA . LEU B 1 4 ? -17.531 -33.875 8.195 1 53.38 4 LEU B CA 1
ATOM 809 C C . LEU B 1 4 ? -17.578 -32.906 7.02 1 53.38 4 LEU B C 1
ATOM 811 O O . LEU B 1 4 ? -17.656 -33.312 5.863 1 53.38 4 LEU B O 1
ATOM 815 N N . PRO B 1 5 ? -18.25 -31.828 7.238 1 52.91 5 PRO B N 1
ATOM 816 C CA . PRO B 1 5 ? -18.203 -30.891 6.109 1 52.91 5 PRO B CA 1
ATOM 817 C C . PRO B 1 5 ? -16.906 -31 5.312 1 52.91 5 PRO B C 1
ATOM 819 O O . PRO B 1 5 ? -15.883 -31.422 5.855 1 52.91 5 PRO B O 1
ATOM 822 N N . ASP B 1 6 ? -16.828 -31.656 4.223 1 53.34 6 ASP B N 1
ATOM 823 C CA . ASP B 1 6 ? -15.633 -31.625 3.389 1 53.34 6 ASP B CA 1
ATOM 824 C C . ASP B 1 6 ? -14.789 -30.391 3.688 1 53.34 6 ASP B C 1
ATOM 826 O O . ASP B 1 6 ? -15.273 -29.266 3.561 1 53.34 6 ASP B O 1
ATOM 830 N N . ALA B 1 7 ? -14.023 -30.203 4.633 1 54.03 7 ALA B N 1
ATOM 831 C CA . ALA B 1 7 ? -12.984 -29.281 5.098 1 54.03 7 ALA B CA 1
ATOM 832 C C . ALA B 1 7 ? -12.297 -28.594 3.924 1 54.03 7 ALA B C 1
ATOM 834 O O . ALA B 1 7 ? -11.297 -27.891 4.105 1 54.03 7 ALA B O 1
ATOM 835 N N . ASN B 1 8 ? -12.406 -28.969 2.715 1 54.47 8 ASN B N 1
ATOM 836 C CA . ASN B 1 8 ? -11.711 -28.469 1.537 1 54.47 8 ASN B CA 1
ATOM 837 C C . ASN B 1 8 ? -12.102 -27.016 1.239 1 54.47 8 ASN B C 1
ATOM 839 O O . ASN B 1 8 ? -12.148 -26.609 0.078 1 54.47 8 ASN B O 1
ATOM 843 N N . ASP B 1 9 ? -12.781 -26.391 2.053 1 68.62 9 ASP B N 1
ATOM 844 C CA . ASP B 1 9 ? -13.336 -25.062 1.884 1 68.62 9 ASP B CA 1
ATOM 845 C C . ASP B 1 9 ? -12.25 -23.984 1.998 1 68.62 9 ASP B C 1
ATOM 847 O O . ASP B 1 9 ? -12.352 -23.078 2.82 1 68.62 9 ASP B O 1
ATOM 851 N N . GLY B 1 10 ? -11.023 -24.266 1.653 1 83.75 10 GLY B N 1
ATOM 852 C CA . GLY B 1 10 ? -9.922 -23.312 1.688 1 83.75 10 GLY B CA 1
ATOM 853 C C . GLY B 1 10 ? -10.117 -22.141 0.742 1 83.75 10 GLY B C 1
ATOM 854 O O . GLY B 1 10 ? -11.133 -22.062 0.049 1 83.75 10 GLY B O 1
ATOM 855 N N . PRO B 1 11 ? -9.266 -21.062 0.856 1 92.81 11 PRO B N 1
ATOM 856 C CA . PRO B 1 11 ? -9.406 -19.891 -0.009 1 92.81 11 PRO B CA 1
ATOM 857 C C . PRO B 1 11 ? -9.242 -20.219 -1.489 1 92.81 11 PRO B C 1
ATOM 859 O O . PRO B 1 11 ? -8.492 -21.141 -1.837 1 92.81 11 PRO B O 1
ATOM 862 N N . ARG B 1 12 ? -10.008 -19.641 -2.332 1 96.25 12 ARG B N 1
ATOM 863 C CA . ARG B 1 12 ? -9.828 -19.703 -3.779 1 96.25 12 ARG B CA 1
ATOM 864 C C . ARG B 1 12 ? -8.492 -19.078 -4.188 1 96.25 12 ARG B C 1
ATOM 866 O O . ARG B 1 12 ? -8.148 -17.984 -3.74 1 96.25 12 ARG B O 1
ATOM 873 N N . THR B 1 13 ? -7.746 -19.812 -5.012 1 97.88 13 THR B N 1
ATOM 874 C CA . THR B 1 13 ? -6.492 -19.266 -5.512 1 97.88 13 THR B CA 1
ATOM 875 C C . THR B 1 13 ? -6.711 -18.531 -6.832 1 97.88 13 THR B C 1
ATOM 877 O O . THR B 1 13 ? -7.242 -19.109 -7.785 1 97.88 13 THR B O 1
ATOM 880 N N . VAL B 1 14 ? -6.266 -17.25 -6.918 1 97 14 VAL B N 1
ATOM 881 C CA . VAL B 1 14 ? -6.328 -16.453 -8.141 1 97 14 VAL B CA 1
ATOM 882 C C . VAL B 1 14 ? -4.957 -16.438 -8.812 1 97 14 VAL B C 1
ATOM 884 O O . VAL B 1 14 ? -3.992 -15.906 -8.266 1 97 14 VAL B O 1
ATOM 887 N N . SER B 1 15 ? -4.906 -16.984 -10.023 1 94.75 15 SER B N 1
ATOM 888 C CA . SER B 1 15 ? -3.604 -17.078 -10.672 1 94.75 15 SER B CA 1
ATOM 889 C C . SER B 1 15 ? -3.668 -16.594 -12.117 1 94.75 15 SER B C 1
ATOM 891 O O . SER B 1 15 ? -2.645 -16.531 -12.805 1 94.75 15 SER B O 1
ATOM 893 N N . ASP B 1 16 ? -4.828 -16.391 -12.578 1 94.25 16 ASP B N 1
ATOM 894 C CA . ASP B 1 16 ? -5.004 -15.938 -13.953 1 94.25 16 ASP B CA 1
ATOM 895 C C . ASP B 1 16 ? -6.188 -14.977 -14.055 1 94.25 16 ASP B C 1
ATOM 897 O O . ASP B 1 16 ? -6.883 -14.727 -13.07 1 94.25 16 ASP B O 1
ATOM 901 N N . GLY B 1 17 ? -6.203 -14.289 -15.305 1 96.12 17 GLY B N 1
ATOM 902 C CA . GLY B 1 17 ? -7.324 -13.391 -15.555 1 96.12 17 GLY B CA 1
ATOM 903 C C . GLY B 1 17 ? -7.191 -12.062 -14.836 1 96.12 17 GLY B C 1
ATOM 904 O O . GLY B 1 17 ? -6.082 -11.555 -14.656 1 96.12 17 GLY B O 1
ATOM 905 N N . TYR B 1 18 ? -8.375 -11.477 -14.648 1 97 18 TYR B N 1
ATOM 906 C CA . TYR B 1 18 ? -8.469 -10.211 -13.93 1 97 18 TYR B CA 1
ATOM 907 C C . TYR B 1 18 ? -9.195 -10.383 -12.602 1 97 18 TYR B C 1
ATOM 909 O O . TYR B 1 18 ? -10.195 -11.102 -12.523 1 97 18 TYR B O 1
ATOM 917 N N . PHE B 1 19 ? -8.648 -9.789 -11.625 1 98 19 PHE B N 1
ATOM 918 C CA . PHE B 1 19 ? -9.242 -9.867 -10.289 1 98 19 PHE B CA 1
ATOM 919 C C . PHE B 1 19 ? -9.047 -8.555 -9.539 1 98 19 PHE B C 1
ATOM 921 O O . PHE B 1 19 ? -7.969 -7.965 -9.57 1 98 19 PHE B O 1
ATOM 928 N N . GLU B 1 20 ? -10.047 -8.078 -8.875 1 98.38 20 GLU B N 1
ATOM 929 C CA . GLU B 1 20 ? -10 -6.871 -8.047 1 98.38 20 GLU B CA 1
ATOM 930 C C . GLU B 1 20 ? -10.891 -7.008 -6.82 1 98.38 20 GLU B C 1
ATOM 932 O O . GLU B 1 20 ? -12.016 -7.512 -6.914 1 98.38 20 GLU B O 1
ATOM 937 N N . ARG B 1 21 ? -10.367 -6.52 -5.789 1 97.81 21 ARG B N 1
ATOM 938 C CA . ARG B 1 21 ? -11.117 -6.551 -4.539 1 97.81 21 ARG B CA 1
ATOM 939 C C . ARG B 1 21 ? -10.758 -5.355 -3.658 1 97.81 21 ARG B C 1
ATOM 941 O O . ARG B 1 21 ? -9.586 -4.98 -3.559 1 97.81 21 ARG B O 1
ATOM 948 N N . GLU B 1 22 ? -11.734 -4.781 -3.059 1 98.25 22 GLU B N 1
ATOM 949 C CA . GLU B 1 22 ? -11.539 -3.713 -2.082 1 98.25 22 GLU B CA 1
ATOM 950 C C . GLU B 1 22 ? -12.109 -4.098 -0.721 1 98.25 22 GLU B C 1
ATOM 952 O O . GLU B 1 22 ? -13.203 -4.66 -0.639 1 98.25 22 GLU B O 1
ATOM 957 N N . VAL B 1 23 ? -11.367 -3.799 0.324 1 97.94 23 VAL B N 1
ATOM 958 C CA . VAL B 1 23 ? -11.836 -4.055 1.683 1 97.94 23 VAL B CA 1
ATOM 959 C C . VAL B 1 23 ? -11.562 -2.836 2.561 1 97.94 23 VAL B C 1
ATOM 961 O O . VAL B 1 23 ? -10.734 -1.989 2.221 1 97.94 23 VAL B O 1
ATOM 964 N N . ARG B 1 24 ? -12.305 -2.744 3.65 1 98.69 24 ARG B N 1
ATOM 965 C CA . ARG B 1 24 ? -12.094 -1.727 4.672 1 98.69 24 ARG B CA 1
ATOM 966 C C . ARG B 1 24 ? -11.586 -2.35 5.969 1 98.69 24 ARG B C 1
ATOM 968 O O . ARG B 1 24 ? -12.195 -3.283 6.496 1 98.69 24 ARG B O 1
ATOM 975 N N . LEU B 1 25 ? -10.484 -1.792 6.406 1 98.69 25 LEU B N 1
ATOM 976 C CA . LEU B 1 25 ? -9.828 -2.408 7.555 1 98.69 25 LEU B CA 1
ATOM 977 C C . LEU B 1 25 ? -9.578 -1.379 8.656 1 98.69 25 LEU B C 1
ATOM 979 O O . LEU B 1 25 ? -9.516 -0.178 8.383 1 98.69 25 LEU B O 1
ATOM 983 N N . SER B 1 26 ? -9.477 -1.873 9.922 1 98.62 26 SER B N 1
ATOM 984 C CA . SER B 1 26 ? -8.984 -1.057 11.031 1 98.62 26 SER B CA 1
ATOM 985 C C . SER B 1 26 ? -7.5 -0.758 10.891 1 98.62 26 SER B C 1
ATOM 987 O O . SER B 1 26 ? -6.82 -1.357 10.055 1 98.62 26 SER B O 1
ATOM 989 N N . ARG B 1 27 ? -7.066 0.134 11.734 1 98.88 27 ARG B N 1
ATOM 990 C CA . ARG B 1 27 ? -5.637 0.428 11.797 1 98.88 27 ARG B CA 1
ATOM 991 C C . ARG B 1 27 ? -4.836 -0.823 12.1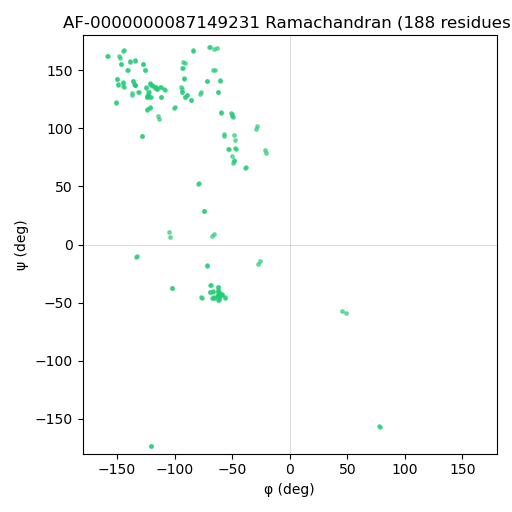41 1 98.88 27 ARG B C 1
ATOM 993 O O . ARG B 1 27 ? -3.805 -1.093 11.516 1 98.88 27 ARG B O 1
ATOM 1000 N N . GLU B 1 28 ? -5.375 -1.569 13.109 1 98.75 28 GLU B N 1
ATOM 1001 C CA . GLU B 1 28 ? -4.66 -2.752 13.578 1 98.75 28 GLU B CA 1
ATOM 1002 C C . GLU B 1 28 ? -4.555 -3.809 12.484 1 98.75 28 GLU B C 1
ATOM 1004 O O . GLU B 1 28 ? -3.482 -4.379 12.266 1 98.75 28 GLU B O 1
ATOM 1009 N N . SER B 1 29 ? -5.633 -4.082 11.781 1 98.62 29 SER B N 1
ATOM 1010 C CA . SER B 1 29 ? -5.637 -5.082 10.719 1 98.62 29 SER B CA 1
ATOM 1011 C C . SER B 1 29 ? -4.766 -4.645 9.547 1 98.62 29 SER B C 1
ATOM 1013 O O . SER B 1 29 ? -4.07 -5.465 8.945 1 98.62 29 SER B O 1
ATOM 1015 N N . THR B 1 30 ? -4.848 -3.375 9.234 1 98.81 30 THR B N 1
ATOM 1016 C CA . THR B 1 30 ? -4.027 -2.855 8.148 1 98.81 30 THR B CA 1
ATOM 1017 C C . THR B 1 30 ? -2.545 -2.992 8.477 1 98.81 30 THR B C 1
ATOM 1019 O O . THR B 1 30 ? -1.757 -3.441 7.645 1 98.81 30 THR B O 1
ATOM 1022 N N . ALA B 1 31 ? -2.217 -2.639 9.711 1 98.94 31 ALA B N 1
ATOM 1023 C CA . ALA B 1 31 ? -0.824 -2.73 10.141 1 98.94 31 ALA B CA 1
ATOM 1024 C C . ALA B 1 31 ? -0.33 -4.172 10.094 1 98.94 31 ALA B C 1
ATOM 1026 O O . ALA B 1 31 ? 0.78 -4.441 9.625 1 98.94 31 ALA B O 1
ATOM 1027 N N . ALA B 1 32 ? -1.121 -5.09 10.547 1 98.88 32 ALA B N 1
ATOM 1028 C CA . ALA B 1 32 ? -0.743 -6.5 10.523 1 98.88 32 ALA B CA 1
ATOM 1029 C C . ALA B 1 32 ? -0.542 -6.988 9.094 1 98.88 32 ALA B C 1
ATOM 1031 O O . ALA B 1 32 ? 0.402 -7.73 8.812 1 98.88 32 ALA B O 1
ATOM 1032 N N . PHE B 1 33 ? -1.402 -6.555 8.273 1 98.75 33 PHE B N 1
ATOM 1033 C CA . PHE B 1 33 ? -1.321 -6.914 6.863 1 98.75 33 PHE B CA 1
ATOM 1034 C C . PHE B 1 33 ? -0.023 -6.402 6.25 1 98.75 33 PHE B C 1
ATOM 1036 O O . PHE B 1 33 ? 0.682 -7.148 5.566 1 98.75 33 PHE B O 1
ATOM 1043 N N . LEU B 1 34 ? 0.269 -5.129 6.516 1 98.88 34 LEU B N 1
ATOM 1044 C CA . LEU B 1 34 ? 1.473 -4.516 5.965 1 98.88 34 LEU B CA 1
ATOM 1045 C C . LEU B 1 34 ? 2.725 -5.227 6.473 1 98.88 34 LEU B C 1
ATOM 1047 O O . LEU B 1 34 ? 3.693 -5.391 5.73 1 98.88 34 LEU B O 1
ATOM 1051 N N . ARG B 1 35 ? 2.723 -5.676 7.738 1 98.88 35 ARG B N 1
ATOM 1052 C CA . ARG B 1 35 ? 3.885 -6.363 8.297 1 98.88 35 ARG B CA 1
ATOM 1053 C C . ARG B 1 35 ? 4.074 -7.73 7.652 1 98.88 35 ARG B C 1
ATOM 1055 O O . ARG B 1 35 ? 5.199 -8.141 7.371 1 98.88 35 ARG B O 1
ATOM 1062 N N . ASP B 1 36 ? 2.984 -8.375 7.461 1 98.75 36 ASP B N 1
ATOM 1063 C CA . ASP B 1 36 ? 3.053 -9.672 6.793 1 98.75 36 ASP B CA 1
ATOM 1064 C C . ASP B 1 36 ? 3.598 -9.531 5.375 1 98.75 36 ASP B C 1
ATOM 1066 O O . ASP B 1 36 ? 4.449 -10.312 4.949 1 98.75 36 ASP B O 1
ATOM 1070 N N . LEU B 1 37 ? 3.082 -8.547 4.695 1 98.81 37 LEU B N 1
ATOM 1071 C CA . LEU B 1 37 ? 3.533 -8.281 3.334 1 98.81 37 LEU B CA 1
ATOM 1072 C C . LEU B 1 37 ? 5.02 -7.945 3.311 1 98.81 37 LEU B C 1
ATOM 1074 O O . LEU B 1 37 ? 5.758 -8.438 2.453 1 98.81 37 LEU B O 1
ATOM 1078 N N . ALA B 1 38 ? 5.41 -7.098 4.219 1 98.88 38 ALA B N 1
ATOM 1079 C CA . ALA B 1 38 ? 6.816 -6.719 4.324 1 98.88 38 ALA B CA 1
ATOM 1080 C C . ALA B 1 38 ? 7.703 -7.945 4.508 1 98.88 38 ALA B C 1
ATOM 1082 O O . ALA B 1 38 ? 8.75 -8.062 3.871 1 98.88 38 ALA B O 1
ATOM 1083 N N . ASP B 1 39 ? 7.301 -8.805 5.375 1 98.88 39 ASP B N 1
ATOM 1084 C CA . ASP B 1 39 ? 8.07 -10.016 5.648 1 98.88 39 ASP B CA 1
ATOM 1085 C C . ASP B 1 39 ? 8.234 -10.859 4.387 1 98.88 39 ASP B C 1
ATOM 1087 O O . ASP B 1 39 ? 9.312 -11.398 4.133 1 98.88 39 ASP B O 1
ATOM 1091 N N . GLN B 1 40 ? 7.156 -10.992 3.65 1 98.88 40 GLN B N 1
ATOM 1092 C CA . GLN B 1 40 ? 7.207 -11.797 2.438 1 98.88 40 GLN B CA 1
ATOM 1093 C C . GLN B 1 40 ? 8.117 -11.164 1.389 1 98.88 40 GLN B C 1
ATOM 1095 O O . GLN B 1 40 ? 8.953 -11.844 0.794 1 98.88 40 GLN B O 1
ATOM 1100 N N . ILE B 1 41 ? 7.965 -9.844 1.188 1 98.81 41 ILE B N 1
ATOM 1101 C CA . ILE B 1 41 ? 8.703 -9.109 0.164 1 98.81 41 ILE B CA 1
ATOM 1102 C C . ILE B 1 41 ? 10.195 -9.172 0.462 1 98.81 41 ILE B C 1
ATOM 1104 O O . ILE B 1 41 ? 11.016 -9.305 -0.452 1 98.81 41 ILE B O 1
ATOM 1108 N N . GLU B 1 42 ? 10.516 -9.07 1.682 1 98.69 42 GLU B N 1
ATOM 1109 C CA . GLU B 1 42 ? 11.922 -9.062 2.07 1 98.69 42 GLU B CA 1
ATOM 1110 C C . GLU B 1 42 ? 12.562 -10.43 1.845 1 98.69 42 GLU B C 1
ATOM 1112 O O . GLU B 1 42 ? 13.742 -10.516 1.506 1 98.69 42 GLU B O 1
ATOM 1117 N N . SER B 1 43 ? 11.93 -11.453 2.018 1 98.62 43 SER B N 1
ATOM 1118 C CA . SER B 1 43 ? 12.469 -12.805 2.049 1 98.62 43 SER B CA 1
ATOM 1119 C C . SER B 1 43 ? 12.789 -13.305 0.644 1 98.62 43 SER B C 1
ATOM 1121 O O . SER B 1 43 ? 13.82 -13.945 0.426 1 98.62 43 SER B O 1
ATOM 1123 N N . GLU B 1 44 ? 11.938 -13.133 -0.3 1 98.19 44 GLU B N 1
ATOM 1124 C CA . GLU B 1 44 ? 12.047 -13.594 -1.679 1 98.19 44 GLU B CA 1
ATOM 1125 C C . GLU B 1 44 ? 11.164 -12.773 -2.611 1 98.19 44 GLU B C 1
ATOM 1127 O O . GLU B 1 44 ? 10.258 -12.07 -2.156 1 98.19 44 GLU B O 1
ATOM 1132 N N . PRO B 1 45 ? 11.43 -12.828 -3.908 1 98.25 45 PRO B N 1
ATOM 1133 C CA . PRO B 1 45 ? 10.609 -12.07 -4.855 1 98.25 45 PRO B CA 1
ATOM 1134 C C . PRO B 1 45 ? 9.281 -12.758 -5.164 1 98.25 45 PRO B C 1
ATOM 1136 O O . PRO B 1 45 ? 8.922 -12.93 -6.332 1 98.25 45 PRO B O 1
ATOM 1139 N N . ARG B 1 46 ? 8.594 -13.078 -4.191 1 97.94 46 ARG B N 1
ATOM 1140 C CA . ARG B 1 46 ? 7.281 -13.719 -4.227 1 97.94 46 ARG B CA 1
ATOM 1141 C C . ARG B 1 46 ? 6.441 -13.312 -3.018 1 97.94 46 ARG B C 1
ATOM 1143 O O . ARG B 1 46 ? 6.977 -13.141 -1.919 1 97.94 46 ARG B O 1
ATOM 1150 N N . LEU B 1 47 ? 5.133 -13.141 -3.273 1 98.75 47 LEU B N 1
ATOM 1151 C CA . LEU B 1 47 ? 4.219 -12.883 -2.166 1 98.75 47 LEU B CA 1
ATOM 1152 C C . LEU B 1 47 ? 2.855 -13.508 -2.432 1 98.75 47 LEU B C 1
ATOM 1154 O O . LEU B 1 47 ? 2.539 -13.859 -3.57 1 98.75 47 LEU B O 1
ATOM 1158 N N . THR B 1 48 ? 2.244 -13.742 -1.362 1 98.56 48 THR B N 1
ATOM 1159 C CA . THR B 1 48 ? 0.848 -14.156 -1.435 1 98.56 48 THR B CA 1
ATOM 1160 C C . THR B 1 48 ? -0.045 -13.195 -0.66 1 98.56 48 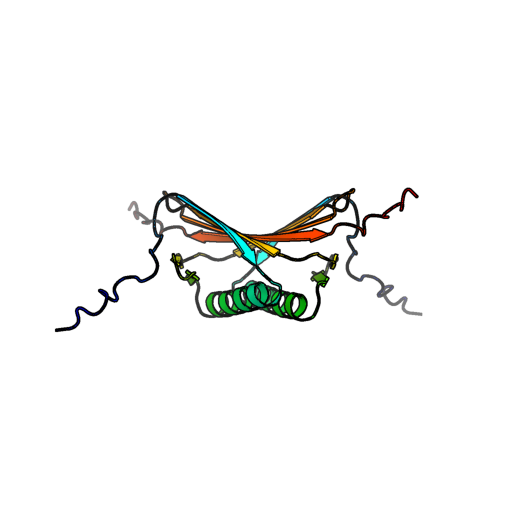THR B C 1
ATOM 1162 O O . THR B 1 48 ? 0.15 -12.984 0.54 1 98.56 48 THR B O 1
ATOM 1165 N N . ILE B 1 49 ? -0.943 -12.562 -1.352 1 98.44 49 ILE B N 1
ATOM 1166 C CA . ILE B 1 49 ? -2.014 -11.82 -0.691 1 98.44 49 ILE B CA 1
ATOM 1167 C C . ILE B 1 49 ? -3.17 -12.766 -0.369 1 98.44 49 ILE B C 1
ATOM 1169 O O . ILE B 1 49 ? -3.744 -13.383 -1.269 1 98.44 49 ILE B O 1
ATOM 1173 N N . SER B 1 50 ? -3.547 -12.805 0.917 1 96.62 50 SER B N 1
ATOM 1174 C CA . SER B 1 50 ? -4.516 -13.828 1.287 1 96.62 50 SER B CA 1
ATOM 1175 C C . SER B 1 50 ? -5.594 -13.266 2.207 1 96.62 50 SER B C 1
ATOM 1177 O O . SER B 1 50 ? -5.316 -12.391 3.035 1 96.62 50 SER B O 1
ATOM 1179 N N . THR B 1 51 ? -6.793 -13.688 1.995 1 93.44 51 THR B N 1
ATOM 1180 C CA . THR B 1 51 ? -7.902 -13.617 2.936 1 93.44 51 THR B CA 1
ATOM 1181 C C . THR B 1 51 ? -8.438 -15.016 3.25 1 93.44 51 THR B C 1
ATOM 1183 O O . THR B 1 51 ? -7.828 -16.016 2.869 1 93.44 51 THR B O 1
ATOM 1186 N N . ASP B 1 52 ? -9.539 -15.055 3.996 1 92.25 52 ASP B N 1
ATOM 1187 C CA . ASP B 1 52 ? -10.172 -16.344 4.254 1 92.25 52 ASP B CA 1
ATOM 1188 C C . ASP B 1 52 ? -10.852 -16.891 3 1 92.25 52 ASP B C 1
ATOM 1190 O O . ASP B 1 52 ? -11.094 -18.094 2.889 1 92.25 52 ASP B O 1
ATOM 1194 N N . GLU B 1 53 ? -11.094 -16.031 2.055 1 93.5 53 GLU B N 1
ATOM 1195 C CA . GLU B 1 53 ? -11.906 -16.391 0.895 1 93.5 53 GLU B CA 1
ATOM 1196 C C . GLU B 1 53 ? -11.031 -16.656 -0.326 1 93.5 53 GLU B C 1
ATOM 1198 O O . GLU B 1 53 ? -11.344 -17.531 -1.135 1 93.5 53 GLU B O 1
ATOM 1203 N N . TRP B 1 54 ? -9.961 -15.883 -0.471 1 96.44 54 TRP B N 1
ATOM 1204 C CA . TRP B 1 54 ? -9.141 -16.016 -1.671 1 96.44 54 TRP B CA 1
ATOM 1205 C C . TRP B 1 54 ? -7.676 -15.719 -1.36 1 96.44 54 TRP B C 1
ATOM 1207 O O . TRP B 1 54 ? -7.359 -15.141 -0.317 1 96.44 54 TRP B O 1
ATOM 1217 N N . GLU B 1 55 ? -6.836 -16.156 -2.238 1 98.19 55 GLU B N 1
ATOM 1218 C CA . GLU B 1 55 ? -5.41 -15.852 -2.18 1 98.19 55 GLU B CA 1
ATOM 1219 C C . GLU B 1 55 ? -4.844 -15.609 -3.574 1 98.19 55 GLU B C 1
ATOM 1221 O O . GLU B 1 55 ? -5.309 -16.203 -4.551 1 98.19 55 GLU B O 1
ATOM 1226 N N . ILE B 1 56 ? -3.811 -14.766 -3.643 1 98.38 56 ILE B N 1
ATOM 1227 C CA . ILE B 1 56 ? -3.113 -14.422 -4.879 1 98.38 56 ILE B CA 1
ATOM 1228 C C . ILE B 1 56 ? -1.61 -14.617 -4.695 1 98.38 56 ILE B C 1
ATOM 1230 O O . ILE B 1 56 ? -0.915 -13.719 -4.227 1 98.38 56 ILE B O 1
ATOM 1234 N N . PRO B 1 57 ? -1.164 -15.742 -5.055 1 98.12 57 PRO B N 1
ATOM 1235 C CA . PRO B 1 57 ? 0.294 -15.859 -5.141 1 98.12 57 PRO B CA 1
ATOM 1236 C C . PRO B 1 57 ? 0.876 -15.102 -6.332 1 98.12 57 PRO B C 1
ATOM 1238 O O . PRO B 1 57 ? 0.288 -15.102 -7.418 1 98.12 57 PRO B O 1
ATOM 1241 N N . PHE B 1 58 ? 2.031 -14.469 -6.082 1 98.12 58 PHE B N 1
ATOM 1242 C CA . PHE B 1 58 ? 2.596 -13.656 -7.152 1 98.12 58 PHE B CA 1
ATOM 1243 C C . PHE B 1 58 ? 4.113 -13.602 -7.047 1 98.12 58 PHE B C 1
ATOM 1245 O O . PHE B 1 58 ? 4.656 -13.266 -5.992 1 98.12 58 PHE B O 1
ATOM 1252 N N . GLU B 1 59 ? 4.703 -14.023 -8.125 1 97.19 59 GLU B N 1
ATOM 1253 C CA . GLU B 1 59 ? 6.129 -13.773 -8.297 1 97.19 59 GLU B CA 1
ATOM 1254 C C . GLU B 1 59 ? 6.367 -12.461 -9.047 1 97.19 59 GLU B C 1
ATOM 1256 O O . GLU B 1 59 ? 5.625 -12.125 -9.969 1 97.19 59 GLU B O 1
ATOM 1261 N N . PHE B 1 60 ? 7.395 -11.805 -8.617 1 97.88 60 PHE B N 1
ATOM 1262 C CA . PHE B 1 60 ? 7.566 -10.492 -9.234 1 97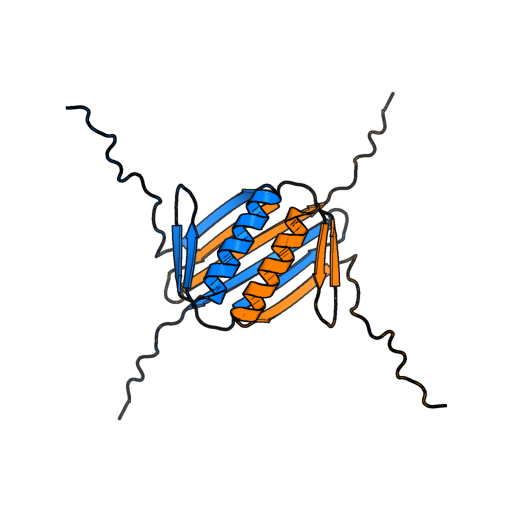.88 60 PHE B CA 1
ATOM 1263 C C . PHE B 1 60 ? 9.039 -10.234 -9.539 1 97.88 60 PHE B C 1
ATOM 1265 O O . PHE B 1 60 ? 9.922 -10.844 -8.938 1 97.88 60 PHE B O 1
ATOM 1272 N N . ASP B 1 61 ? 9.25 -9.375 -10.43 1 96.81 61 ASP B N 1
ATOM 1273 C CA . ASP B 1 61 ? 10.578 -8.844 -10.711 1 96.81 61 ASP B CA 1
ATOM 1274 C C . ASP B 1 61 ? 10.844 -7.57 -9.914 1 96.81 61 ASP B C 1
ATOM 1276 O O . ASP B 1 61 ? 9.914 -6.961 -9.375 1 96.81 61 ASP B O 1
ATOM 1280 N N . GLU B 1 62 ? 12.109 -7.316 -9.742 1 97.38 62 GLU B N 1
ATOM 1281 C CA . GLU B 1 62 ? 12.516 -6.012 -9.227 1 97.38 62 GLU B CA 1
ATOM 1282 C C . GLU B 1 62 ? 12.828 -5.043 -10.359 1 97.38 62 GLU B C 1
ATOM 1284 O O . GLU B 1 62 ? 13.203 -5.461 -11.461 1 97.38 62 GLU B O 1
ATOM 1289 N N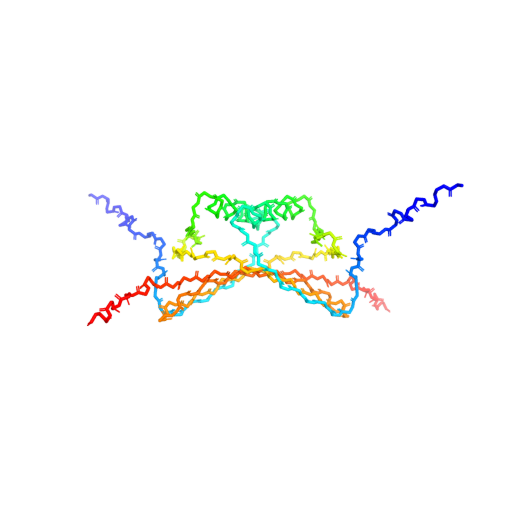 . PRO B 1 63 ? 12.625 -3.717 -10.078 1 98.5 63 PRO B N 1
ATOM 1290 C CA . PRO B 1 63 ? 12.242 -3.053 -8.828 1 98.5 63 PRO B CA 1
ATOM 1291 C C . PRO B 1 63 ? 10.727 -3.049 -8.602 1 98.5 63 PRO B C 1
ATOM 1293 O O . PRO B 1 63 ? 9.969 -3.439 -9.492 1 98.5 63 PRO B O 1
ATOM 1296 N N . ILE B 1 64 ? 10.375 -2.711 -7.383 1 98.81 64 ILE B N 1
ATOM 1297 C CA . ILE B 1 64 ? 8.977 -2.508 -7.016 1 98.81 64 ILE B CA 1
ATOM 1298 C C . ILE B 1 64 ? 8.617 -1.031 -7.16 1 98.81 64 ILE B C 1
ATOM 1300 O O . ILE B 1 64 ? 9.336 -0.159 -6.672 1 98.81 64 ILE B O 1
ATOM 1304 N N . GLU B 1 65 ? 7.523 -0.798 -7.816 1 98.81 65 GLU B N 1
ATOM 1305 C CA . GLU B 1 65 ? 7.07 0.582 -7.961 1 98.81 65 GLU B CA 1
ATOM 1306 C C . GLU B 1 65 ? 6.16 0.987 -6.805 1 98.81 65 GLU B C 1
ATOM 1308 O O . GLU B 1 65 ? 5.188 0.292 -6.5 1 98.81 65 GLU B O 1
ATOM 1313 N N . VAL B 1 66 ? 6.488 2.111 -6.188 1 98.81 66 VAL B N 1
ATOM 1314 C CA . VAL B 1 66 ? 5.703 2.682 -5.098 1 98.81 66 VAL B CA 1
ATOM 1315 C C . VAL B 1 66 ? 5.238 4.086 -5.473 1 98.81 66 VAL B C 1
ATOM 1317 O O . VAL B 1 66 ? 6.043 4.926 -5.875 1 98.81 66 VAL B O 1
ATOM 1320 N N . GLU B 1 67 ? 3.967 4.242 -5.348 1 98.81 67 GLU B N 1
ATOM 1321 C CA . GLU B 1 67 ? 3.377 5.539 -5.672 1 98.81 67 GLU B CA 1
ATOM 1322 C C . GLU B 1 67 ? 2.639 6.129 -4.473 1 98.81 67 GLU B C 1
ATOM 1324 O O . GLU B 1 67 ? 1.929 5.414 -3.762 1 98.81 67 GLU B O 1
ATOM 1329 N N . VAL B 1 68 ? 2.795 7.453 -4.262 1 98.69 68 VAL B N 1
ATOM 1330 C CA . VAL B 1 68 ? 2.061 8.203 -3.246 1 98.69 68 VAL B CA 1
ATOM 1331 C C . VAL B 1 68 ? 1.309 9.359 -3.898 1 98.69 68 VAL B C 1
ATOM 1333 O O . VAL B 1 68 ? 1.859 10.062 -4.746 1 98.69 68 VAL B O 1
ATOM 1336 N N . GLU B 1 69 ? 0.11 9.445 -3.635 1 98.38 69 GLU B N 1
ATOM 1337 C CA . GLU B 1 69 ? -0.734 10.547 -4.09 1 98.38 69 GLU B CA 1
ATOM 1338 C C . GLU B 1 69 ? -1.442 11.219 -2.92 1 98.38 69 GLU B C 1
ATOM 1340 O O . GLU B 1 69 ? -1.995 10.539 -2.049 1 98.38 69 GLU B O 1
ATOM 1345 N N . PHE B 1 70 ? -1.421 12.594 -2.924 1 98.44 70 PHE B N 1
ATOM 1346 C CA . PHE B 1 70 ? -2.016 13.406 -1.868 1 98.44 70 PHE B CA 1
ATOM 1347 C C . PHE B 1 70 ? -2.902 14.492 -2.457 1 98.44 70 PHE B C 1
ATOM 1349 O O . PHE B 1 70 ? -2.527 15.148 -3.432 1 98.44 70 PHE B O 1
ATOM 1356 N N . VAL B 1 71 ? -4.105 14.531 -1.869 1 96.81 71 VAL B N 1
ATOM 1357 C CA . VAL B 1 71 ? -5.031 15.602 -2.207 1 96.81 71 VAL B CA 1
ATOM 1358 C C . VAL B 1 71 ? -5.453 16.344 -0.938 1 96.81 71 VAL B C 1
ATOM 1360 O O . VAL B 1 71 ? -6.074 15.758 -0.048 1 96.81 71 VAL B O 1
ATOM 1363 N N . GLY B 1 72 ? -5.105 17.594 -0.833 1 93 72 GLY B N 1
ATOM 1364 C CA . GLY B 1 72 ? -5.359 18.375 0.369 1 93 72 GLY B CA 1
ATOM 1365 C C . GLY B 1 72 ? -6.504 19.359 0.21 1 93 72 GLY B C 1
ATOM 1366 O O . GLY B 1 72 ? -6.707 20.234 1.062 1 93 72 GLY B O 1
ATOM 1367 N N . GLU B 1 73 ? -7.297 19.312 -0.823 1 79.12 73 GLU B N 1
ATOM 1368 C CA . GLU B 1 73 ? -8.391 20.266 -1.007 1 79.12 73 GLU B CA 1
ATOM 1369 C C . GLU B 1 73 ? -9.703 19.703 -0.468 1 79.12 73 GLU B C 1
ATOM 1371 O O . GLU B 1 73 ? -10.008 18.516 -0.66 1 79.12 73 GLU B O 1
ATOM 1376 N N . THR B 1 74 ? -10.57 20.5 0.32 1 75 74 THR B N 1
ATOM 1377 C CA . THR B 1 74 ? -11.875 20.281 0.944 1 75 74 THR B CA 1
ATOM 1378 C C . THR B 1 74 ? -11.914 18.922 1.648 1 75 74 THR B C 1
ATOM 1380 O O . THR B 1 74 ? -12.211 18.844 2.842 1 75 74 THR B O 1
ATOM 1383 N N . HIS B 1 75 ? -11.625 17.766 0.836 1 82.81 75 HIS B N 1
ATOM 1384 C CA . HIS B 1 75 ? -11.508 16.422 1.386 1 82.81 75 HIS B CA 1
ATOM 1385 C C . HIS B 1 75 ? -10.086 15.891 1.231 1 82.81 75 HIS B C 1
ATOM 1387 O O . HIS B 1 75 ? -9.625 15.641 0.113 1 82.81 75 HIS B O 1
ATOM 1393 N N . ARG B 1 76 ? -9.461 15.789 2.432 1 93.5 76 ARG B N 1
ATOM 1394 C CA . ARG B 1 76 ? -8.07 15.359 2.359 1 93.5 76 ARG B CA 1
ATOM 1395 C C . ARG B 1 76 ? -7.969 13.852 2.143 1 93.5 76 ARG B C 1
ATOM 1397 O O . ARG B 1 76 ? -8.656 13.078 2.811 1 93.5 76 ARG B O 1
ATOM 1404 N N . GLN B 1 77 ? -7.18 13.469 1.154 1 97.44 77 GLN B N 1
ATOM 1405 C CA . GLN B 1 77 ? -6.977 12.062 0.827 1 97.44 77 GLN B CA 1
ATOM 1406 C C . GLN B 1 77 ? -5.496 11.75 0.606 1 97.44 77 GLN B C 1
ATOM 1408 O O . GLN B 1 77 ? -4.766 12.57 0.038 1 97.44 77 GLN B O 1
ATOM 1413 N N . LEU B 1 78 ? -5.129 10.664 1.134 1 98.62 78 LEU B N 1
ATOM 1414 C CA . LEU B 1 78 ? -3.797 10.125 0.886 1 98.62 78 LEU B CA 1
ATOM 1415 C C . LEU B 1 78 ? -3.883 8.703 0.336 1 98.62 78 LEU B C 1
ATOM 1417 O O . LEU B 1 78 ? -4.598 7.863 0.886 1 98.62 78 LEU B O 1
ATOM 1421 N N . GLU B 1 79 ? -3.236 8.445 -0.792 1 98.75 79 GLU B N 1
ATOM 1422 C CA . GLU B 1 79 ? -3.203 7.121 -1.399 1 98.75 79 GLU B CA 1
ATOM 1423 C C . GLU B 1 79 ? -1.769 6.629 -1.577 1 98.75 79 GLU B C 1
ATOM 1425 O O . GLU B 1 79 ? -0.909 7.371 -2.059 1 98.75 79 GLU B O 1
ATOM 1430 N N . LEU B 1 80 ? -1.547 5.418 -1.146 1 98.88 80 LEU B N 1
ATOM 1431 C CA . LEU B 1 80 ? -0.289 4.711 -1.362 1 98.88 80 LEU B CA 1
ATOM 1432 C C . LEU B 1 80 ? -0.505 3.469 -2.219 1 98.88 80 LEU B C 1
ATOM 1434 O O . LEU B 1 80 ? -1.418 2.682 -1.96 1 98.88 80 LEU B O 1
ATOM 1438 N N . GLU B 1 81 ? 0.34 3.225 -3.197 1 98.94 81 GLU B N 1
ATOM 1439 C CA . GLU B 1 81 ? 0.2 2.066 -4.078 1 98.94 81 GLU B CA 1
ATOM 1440 C C . GLU B 1 81 ? 1.537 1.358 -4.273 1 98.94 81 GLU B C 1
ATOM 1442 O O . GLU B 1 81 ? 2.566 2.008 -4.469 1 98.94 81 GLU B O 1
ATOM 1447 N N . LEU B 1 82 ? 1.513 0.027 -4.23 1 98.94 82 LEU B N 1
ATOM 1448 C CA . LEU B 1 82 ? 2.596 -0.858 -4.645 1 98.94 82 LEU B CA 1
ATOM 1449 C C . LEU B 1 82 ? 2.242 -1.583 -5.938 1 98.94 82 LEU B C 1
ATOM 1451 O O . LEU B 1 82 ? 1.162 -2.166 -6.055 1 98.94 82 LEU B O 1
ATOM 1455 N N . GLU B 1 83 ? 3.135 -1.598 -6.84 1 98.81 83 GLU B N 1
ATOM 1456 C CA . GLU B 1 83 ? 2.934 -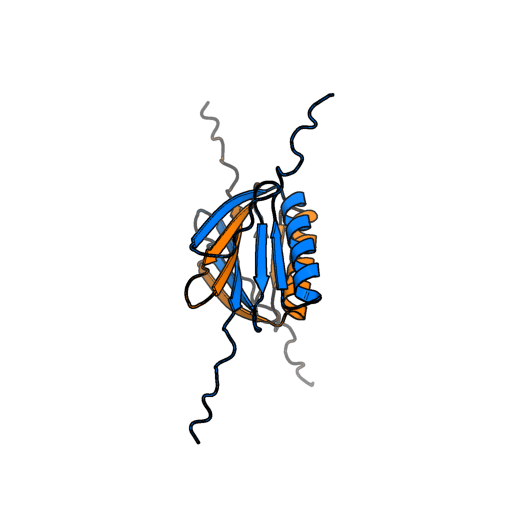2.314 -8.094 1 98.81 83 GLU B CA 1
ATOM 1457 C C . GLU B 1 83 ? 4.035 -3.344 -8.328 1 98.81 83 GLU B C 1
ATOM 1459 O O . GLU B 1 83 ? 5.219 -3.006 -8.312 1 98.81 83 GLU B O 1
ATOM 1464 N N . PHE B 1 84 ? 3.605 -4.555 -8.586 1 98.69 84 PHE B N 1
ATOM 1465 C CA . PHE B 1 84 ? 4.492 -5.676 -8.867 1 98.69 84 PHE B CA 1
ATOM 1466 C C . PHE B 1 84 ? 4.285 -6.18 -10.297 1 98.69 84 PHE B C 1
ATOM 1468 O O . PHE B 1 84 ? 3.15 -6.336 -10.742 1 98.69 84 PHE B O 1
ATOM 1475 N N . GLU B 1 85 ? 5.387 -6.375 -10.922 1 97.81 85 GLU B N 1
ATOM 1476 C CA . GLU B 1 85 ? 5.332 -6.914 -12.273 1 97.81 85 GLU B CA 1
ATOM 1477 C C . GLU B 1 85 ? 6.191 -8.164 -12.406 1 97.81 85 GLU B C 1
ATOM 1479 O O . GLU B 1 85 ? 7.172 -8.336 -11.68 1 97.81 85 GLU B O 1
ATOM 1484 N N . TRP B 1 86 ? 5.738 -9 -13.312 1 95.62 86 TRP B N 1
ATOM 1485 C CA . TRP B 1 86 ? 6.516 -10.195 -13.641 1 95.62 86 TRP B CA 1
ATOM 1486 C C . TRP B 1 86 ? 6.543 -10.422 -15.148 1 95.62 86 TRP B C 1
ATOM 1488 O O . TRP B 1 86 ? 5.508 -10.352 -15.812 1 95.62 86 TRP B O 1
ATOM 1498 N N . SER B 1 87 ? 7.754 -10.602 -15.703 1 88.5 87 SER B N 1
ATOM 1499 C CA . SER B 1 87 ? 7.922 -10.961 -17.109 1 88.5 87 SER B CA 1
ATOM 1500 C C . SER B 1 87 ? 8.594 -12.328 -17.25 1 88.5 87 SER B C 1
ATOM 1502 O O . SER B 1 87 ? 9.547 -12.633 -16.531 1 88.5 87 SER B O 1
ATOM 1504 N N . PRO B 1 88 ? 8.039 -13.102 -18.125 1 83.38 88 PRO B N 1
ATOM 1505 C CA . PRO B 1 88 ? 8.672 -14.406 -18.359 1 83.38 88 PRO B CA 1
ATOM 1506 C C . PRO B 1 88 ? 10.07 -14.281 -18.969 1 83.38 88 PRO B C 1
ATOM 1508 O O . PRO B 1 88 ? 10.383 -13.281 -19.609 1 83.38 88 PRO B O 1
ATOM 1511 N N . PRO B 1 89 ? 10.961 -15.25 -18.672 1 78.69 89 PRO B N 1
ATOM 1512 C CA . PRO B 1 89 ? 12.297 -15.219 -19.266 1 78.69 89 PRO B CA 1
ATOM 1513 C C . PRO B 1 89 ? 12.266 -15.258 -20.781 1 78.69 89 PRO B C 1
ATOM 1515 O O . PRO B 1 89 ? 11.359 -15.867 -21.375 1 78.69 89 PRO B O 1
ATOM 1518 N N . GLU B 1 90 ? 12.703 -14.133 -21.469 1 70.56 90 GLU B N 1
ATOM 1519 C CA . GLU B 1 90 ? 12.773 -14.102 -22.922 1 70.56 90 GLU B CA 1
ATOM 1520 C C . GLU B 1 90 ? 13.516 -15.32 -23.469 1 70.56 90 GLU B C 1
ATOM 1522 O O . GLU B 1 90 ? 14.516 -15.758 -22.891 1 70.56 90 GLU B O 1
ATOM 1527 N N . ASP B 1 91 ? 12.836 -16.188 -24.109 1 65.75 91 ASP B N 1
ATOM 1528 C CA . ASP B 1 91 ? 13.523 -17.234 -24.875 1 65.75 91 ASP B CA 1
ATOM 1529 C C . ASP B 1 91 ? 14.531 -16.609 -25.844 1 65.75 91 ASP B C 1
ATOM 1531 O O . ASP B 1 91 ? 14.164 -15.797 -26.688 1 65.75 91 ASP B O 1
ATOM 1535 N N . LYS B 1 92 ? 15.766 -16.234 -25.438 1 58.16 92 LYS B N 1
ATOM 1536 C CA . LYS B 1 92 ? 16.734 -15.891 -26.469 1 58.16 92 LYS B CA 1
ATOM 1537 C C . LYS B 1 92 ? 16.781 -16.953 -27.562 1 58.16 92 LYS B C 1
ATOM 1539 O O . LYS B 1 92 ? 17.203 -18.078 -27.328 1 58.16 92 LYS B O 1
ATOM 1544 N N . ILE B 1 93 ? 15.797 -17 -28.344 1 57.09 93 ILE B N 1
ATOM 1545 C CA . ILE B 1 93 ? 16.141 -17.75 -29.547 1 57.09 93 ILE B CA 1
ATOM 1546 C C . ILE B 1 93 ? 17.484 -17.266 -30.078 1 57.09 93 ILE B C 1
ATOM 1548 O O . ILE B 1 93 ? 17.641 -16.094 -30.422 1 57.09 93 ILE B O 1
ATOM 1552 N N . GLY B 1 94 ? 18.531 -17.75 -29.562 1 50.94 94 GLY B N 1
ATOM 1553 C CA . GLY B 1 94 ? 19.812 -17.625 -30.25 1 50.94 94 GLY B CA 1
ATOM 1554 C C . GLY B 1 94 ? 19.703 -17.781 -31.75 1 50.94 94 GLY B C 1
ATOM 1555 O O . GLY B 1 94 ? 19.453 -18.875 -32.25 1 50.94 94 GLY B O 1
ATOM 1556 N N . VAL B 1 95 ? 19.062 -16.844 -32.312 1 51.16 95 VAL B N 1
ATOM 1557 C CA . VAL B 1 95 ? 19.234 -16.922 -33.781 1 51.16 95 VAL B CA 1
ATOM 1558 C C . VAL B 1 95 ? 20.719 -17.031 -34.094 1 51.16 95 VAL B C 1
ATOM 1560 O O . VAL B 1 95 ? 21.5 -16.109 -33.844 1 51.16 95 VAL B O 1
ATOM 1563 N N . ASN B 1 96 ? 21.344 -18.203 -33.906 1 38.88 96 ASN B N 1
ATOM 1564 C CA . ASN B 1 96 ? 22.453 -18.453 -34.812 1 38.88 96 ASN B CA 1
ATOM 1565 C C . ASN B 1 96 ? 21.984 -18.547 -36.25 1 38.88 96 ASN B C 1
ATOM 1567 O O . ASN B 1 96 ? 20.922 -19.094 -36.531 1 38.88 96 ASN B O 1
#

Nearest PDB structures (foldseek):
  2e12-assembly1_B  TM=4.137E-01  e=2.292E+00  Xanthomonas campestris pv. campestris
  4jdo-assembly1_A  TM=3.718E-01  e=5.866E+00  Chlamydia trachomatis
  2e12-assembly1_B  TM=4.138E-01  e=1.944E+00  Xanthomonas campestris pv. campestris
  4jdo-assembly1_A  TM=3.708E-01  e=5.274E+00  Chlamydia trachomatis